Protein AF-S8DR89-F1 (afdb_monomer)

Sequence (248 aa):
DMDDTLYPLTSGINIACRNNIQEYMLHHLGIEQDRVPAMCLELYKQYGTTMAGLKALGYQFDSDEFHAYVHGRLPYHLLPSDPDLRNLLRSMPQKKMIFTNSDKAHVAQVLTRLGLEDCFDGVICFETLNPPTVSVGQPQLQDKNKTNGEQILCKPSVEAFEAAIRIADVDPNKTMFFDDSIRNIENGKAAGLHTVIVGRSTLVPGADHALNSIHNIKEAIPEIWEENEEEHVEHTIQSSAVETVVLA

pLDDT: mean 88.94, std 18.95, range [34.12, 98.81]

Nearest PDB structures (foldseek):
  7ef7-assembly1_A  TM=9.111E-01  e=9.813E-23  Arabidopsis thaliana
  7ef6-assembly1_A  TM=9.173E-01  e=6.818E-22  Arabidopsis thaliana
  3opx-assembly1_A  TM=8.785E-01  e=2.822E-13  Saccharomyces cerevisiae
  3onn-assembly1_A  TM=8.584E-01  e=1.047E-12  Saccharomyces cerevisiae
  2ymq-assembly1_A  TM=5.623E-01  e=9.845E-05  Paracoccaceae

Solvent-accessible surface area (backbone atoms only — not comparable to full-atom values): 14232 Å² total; per-residue (Å²): 57,47,78,46,28,77,45,60,66,86,59,43,60,67,59,49,37,52,51,35,48,44,50,43,40,37,75,75,67,65,42,57,74,91,47,40,69,60,48,43,53,50,23,26,72,75,43,46,33,44,66,34,28,41,22,45,74,47,56,85,75,61,68,65,62,50,44,49,58,25,54,68,67,48,72,59,8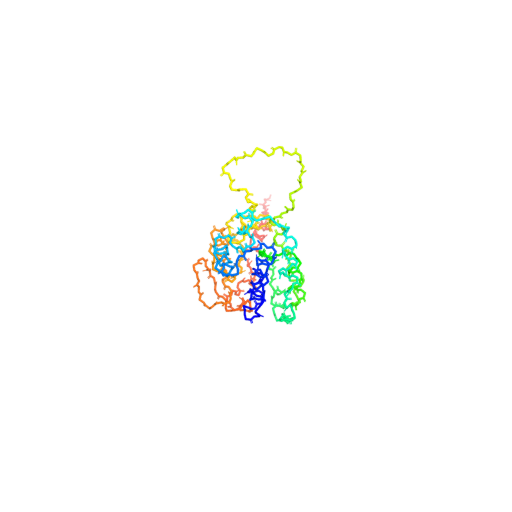1,65,46,62,64,37,69,67,56,36,53,53,50,65,66,43,81,65,92,37,65,42,52,40,72,51,46,66,69,51,50,53,51,52,29,61,35,31,60,40,72,86,52,47,82,46,76,43,27,29,57,71,63,52,59,82,83,77,85,73,90,68,86,77,81,76,62,92,82,60,72,87,24,57,82,62,58,33,53,39,42,55,67,34,48,56,49,47,39,63,74,68,69,57,59,39,82,80,34,78,45,51,31,51,47,60,62,41,29,34,29,39,28,74,64,44,27,45,17,31,36,26,63,31,79,61,72,52,73,50,35,75,40,45,25,58,40,67,81,44,44,63,80,78,48,49,67,69,73,51,77,72,67,68,70,59,51,66,67,57,67,76,72,72,85,75,87,81,85,85,82,136

InterPro domains:
  IPR006439 HAD hydrolase, subfamily IA [TIGR01509] (153-198)
  IPR010237 Pyrimidine 5-nucleotidase [SFLDG01132] 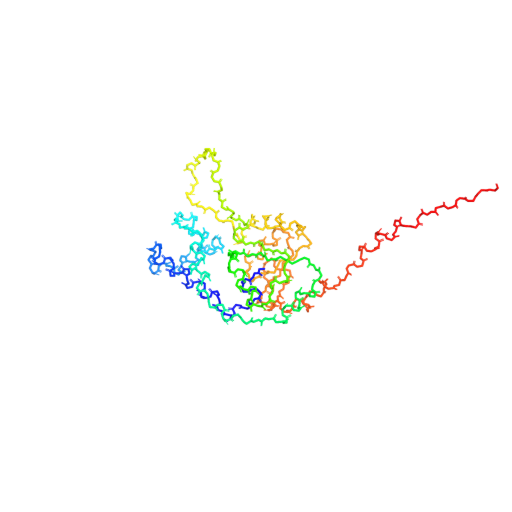(1-228)
  IPR010237 Pyrimidine 5-nucleotidase [TIGR01993] (1-198)
  IPR023214 HAD superfamily [G3DSA:3.40.50.1000] (59-225)
  IPR036412 HAD-like superfamily [SSF56784] (1-202)

Foldseek 3Di:
DQPCALDHPVLCLVVQLLVLQLCCCCPVVVDDNVCSVVLQVVQCVPQVGSVQSCLLQPNDDDPVVSLCRRQVPGPLVSQAAAVLSQVVLVLQPDAAEAEEAHDPVNVVSNCVRNVNPPSHPYYHYQCNQVPDPPPPDDDDPDPPPRRNGDHGQGPPDLVNLVSVCVVVVDDQLPAEAEDQDLSNLQSSLVNNHAYEHECDQDDHHNHPYYYVHPSCCCVGPVVSNDPPCVVVVVVVVVPPDDDDDDDD

Structure (mmCIF, N/CA/C/O backbone):
data_AF-S8DR89-F1
#
_entry.id   AF-S8DR89-F1
#
loop_
_atom_site.group_PDB
_atom_site.id
_atom_site.type_symbol
_atom_site.label_atom_id
_atom_site.label_alt_id
_atom_site.label_comp_id
_atom_site.label_asym_id
_atom_site.label_entity_id
_atom_site.label_seq_id
_atom_site.pdbx_PDB_ins_code
_atom_site.Cartn_x
_atom_site.Cartn_y
_atom_site.Cartn_z
_atom_site.occupancy
_atom_site.B_iso_or_equiv
_atom_site.auth_seq_id
_atom_site.auth_comp_id
_atom_site.auth_asym_id
_atom_site.auth_atom_id
_atom_site.pdbx_PDB_model_num
ATOM 1 N N . ASP A 1 1 ? -3.465 0.255 4.762 1.00 98.38 1 ASP A N 1
ATOM 2 C CA . ASP A 1 1 ? -2.686 -0.281 3.642 1.00 98.38 1 ASP A CA 1
ATOM 3 C C . ASP A 1 1 ? -2.758 -1.795 3.650 1.00 98.38 1 ASP A C 1
ATOM 5 O O . ASP A 1 1 ? -3.294 -2.367 4.595 1.00 98.38 1 ASP A O 1
ATOM 9 N N . MET A 1 2 ? -2.263 -2.420 2.589 1.00 98.56 2 MET A N 1
ATOM 10 C CA . MET A 1 2 ? -2.158 -3.862 2.438 1.00 98.56 2 MET A CA 1
ATOM 11 C C . MET A 1 2 ? -0.718 -4.342 2.627 1.00 98.56 2 MET A C 1
ATOM 13 O O . MET A 1 2 ? -0.448 -5.087 3.570 1.00 98.56 2 MET A O 1
ATOM 17 N N . ASP A 1 3 ? 0.181 -3.925 1.735 1.00 98.31 3 ASP A N 1
ATOM 18 C CA . ASP A 1 3 ? 1.555 -4.418 1.682 1.00 98.31 3 ASP A CA 1
ATOM 19 C C . ASP A 1 3 ? 2.342 -3.964 2.910 1.00 98.31 3 ASP A C 1
ATOM 21 O O . ASP A 1 3 ? 2.147 -2.852 3.388 1.00 98.31 3 ASP A O 1
ATOM 25 N N . ASP A 1 4 ? 3.135 -4.872 3.486 1.00 98.12 4 ASP A N 1
ATOM 26 C CA . ASP A 1 4 ? 3.918 -4.671 4.718 1.00 98.12 4 ASP A CA 1
ATOM 27 C C . ASP A 1 4 ? 3.109 -4.196 5.962 1.00 98.12 4 ASP A C 1
ATOM 29 O O . ASP A 1 4 ? 3.676 -3.957 7.033 1.00 98.12 4 ASP A O 1
ATOM 33 N N . THR A 1 5 ? 1.773 -4.143 5.850 1.00 98.44 5 THR A N 1
ATOM 34 C CA . THR A 1 5 ? 0.818 -3.726 6.888 1.00 98.44 5 THR A CA 1
ATOM 35 C C . THR A 1 5 ? -0.069 -4.885 7.350 1.00 98.44 5 THR A C 1
ATOM 37 O O . THR A 1 5 ? -0.092 -5.200 8.540 1.00 98.44 5 THR A O 1
ATOM 40 N N . LEU A 1 6 ? -0.791 -5.548 6.432 1.00 98.56 6 LEU A N 1
ATOM 41 C CA . LEU A 1 6 ? -1.610 -6.734 6.753 1.00 98.56 6 LEU A CA 1
ATOM 42 C C . LEU A 1 6 ? -0.765 -7.997 6.930 1.00 98.56 6 LEU A C 1
ATOM 44 O O . LEU A 1 6 ? -1.218 -8.982 7.499 1.00 98.56 6 LEU A O 1
ATOM 48 N N . TYR A 1 7 ? 0.467 -7.962 6.447 1.00 98.25 7 TYR A N 1
ATOM 49 C CA . TYR A 1 7 ? 1.472 -8.990 6.637 1.00 98.25 7 TYR A CA 1
ATOM 50 C C . TYR A 1 7 ? 2.815 -8.292 6.886 1.00 98.25 7 TYR A C 1
ATOM 52 O O . TYR A 1 7 ? 3.007 -7.164 6.437 1.00 98.25 7 TYR A O 1
ATOM 60 N N . PRO A 1 8 ? 3.759 -8.902 7.616 1.00 96.12 8 PRO A N 1
ATOM 61 C CA . PRO A 1 8 ? 4.967 -8.197 8.021 1.00 96.12 8 PRO A CA 1
ATOM 62 C C . PRO A 1 8 ? 5.961 -8.021 6.865 1.00 96.12 8 PRO A C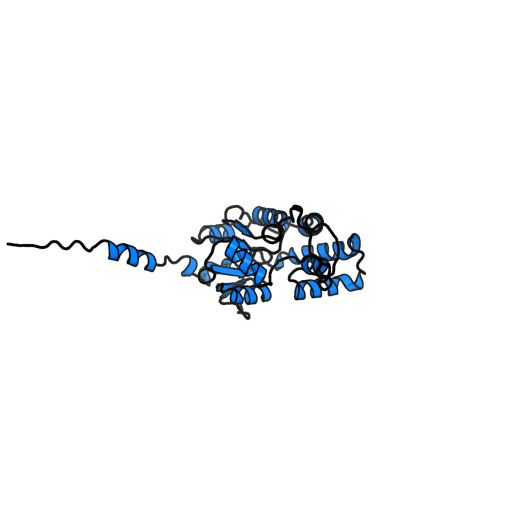 1
ATOM 64 O O . PRO A 1 8 ? 6.110 -8.904 6.016 1.00 96.12 8 PRO A O 1
ATOM 67 N N . LEU A 1 9 ? 6.756 -6.948 6.935 1.00 95.88 9 LEU A N 1
ATOM 68 C CA . LEU A 1 9 ? 7.910 -6.679 6.059 1.00 95.88 9 LEU A CA 1
ATOM 69 C C . LEU A 1 9 ? 8.870 -7.875 5.924 1.00 95.88 9 LEU A C 1
ATOM 71 O O . LEU A 1 9 ? 9.503 -8.092 4.891 1.00 95.88 9 LEU A O 1
ATOM 75 N N . THR A 1 10 ? 8.984 -8.683 6.979 1.00 96.06 10 THR A N 1
ATOM 76 C CA . THR A 1 10 ? 9.837 -9.879 7.014 1.00 96.06 10 THR A CA 1
ATOM 77 C C . THR A 1 10 ? 9.357 -11.010 6.101 1.00 96.06 10 THR A C 1
ATOM 79 O O . THR A 1 10 ? 10.117 -11.950 5.879 1.00 96.06 10 THR A O 1
ATOM 82 N N . SER A 1 11 ? 8.148 -10.918 5.533 1.00 96.12 11 SER A N 1
ATOM 83 C CA . SER A 1 11 ? 7.644 -11.840 4.504 1.00 96.12 11 SER A CA 1
ATOM 84 C C . SER A 1 11 ? 8.492 -11.833 3.225 1.00 96.12 11 SER A C 1
ATOM 86 O O . SER A 1 11 ? 8.524 -12.823 2.495 1.00 96.12 11 SER A O 1
ATOM 88 N N . GLY A 1 12 ? 9.188 -10.723 2.945 1.00 97.06 12 GLY A N 1
ATOM 89 C CA . GLY A 1 12 ? 10.054 -10.569 1.778 1.00 97.06 12 GLY A CA 1
ATOM 90 C C . GLY A 1 12 ? 9.318 -10.344 0.452 1.00 97.06 12 GLY A C 1
ATOM 91 O O . GLY A 1 12 ? 9.974 -10.306 -0.594 1.00 97.06 12 GLY A O 1
ATOM 92 N N . ILE A 1 13 ? 7.991 -10.160 0.465 1.00 98.19 13 ILE A N 1
ATOM 93 C CA . ILE A 1 13 ? 7.210 -9.845 -0.745 1.00 98.19 13 ILE A CA 1
ATOM 94 C C . ILE A 1 13 ? 7.696 -8.540 -1.380 1.00 98.19 13 ILE A C 1
ATOM 96 O O . ILE A 1 13 ? 7.896 -8.481 -2.592 1.00 98.19 13 ILE A O 1
ATOM 100 N N . ASN A 1 14 ? 7.997 -7.529 -0.568 1.00 96.44 14 ASN A N 1
ATOM 101 C CA . ASN A 1 14 ? 8.549 -6.255 -1.019 1.00 96.44 14 ASN A CA 1
ATOM 102 C C . ASN A 1 14 ? 9.911 -6.396 -1.735 1.00 96.44 14 ASN A C 1
ATOM 104 O O . ASN A 1 14 ? 10.170 -5.721 -2.733 1.00 96.44 14 ASN A O 1
ATOM 108 N N . ILE A 1 15 ? 10.784 -7.297 -1.266 1.00 97.38 15 ILE A N 1
ATOM 109 C CA . ILE A 1 15 ? 12.081 -7.586 -1.889 1.00 97.38 15 ILE A CA 1
ATOM 110 C C . ILE A 1 15 ? 11.858 -8.239 -3.253 1.00 97.38 15 ILE A C 1
ATOM 112 O O . ILE A 1 15 ? 12.476 -7.813 -4.229 1.00 97.38 15 ILE A O 1
ATOM 116 N N . ALA A 1 16 ? 10.965 -9.229 -3.332 1.00 98.38 16 ALA A N 1
ATOM 117 C CA . ALA A 1 16 ? 10.609 -9.875 -4.592 1.00 98.38 16 ALA A CA 1
ATOM 118 C C . ALA A 1 16 ? 9.976 -8.882 -5.581 1.00 98.38 16 ALA A C 1
ATOM 120 O O . ALA A 1 16 ? 10.376 -8.840 -6.742 1.00 98.38 16 ALA A O 1
ATOM 121 N N . CYS A 1 17 ? 9.068 -8.022 -5.110 1.00 98.31 17 CYS A N 1
ATOM 122 C CA . CYS A 1 17 ? 8.449 -6.966 -5.909 1.00 98.31 17 CYS A CA 1
ATOM 123 C C . CYS A 1 17 ? 9.507 -6.022 -6.485 1.00 98.31 17 CYS A C 1
ATOM 125 O O . CYS A 1 17 ? 9.592 -5.841 -7.699 1.00 98.31 17 CYS A O 1
ATOM 127 N N . ARG A 1 18 ? 10.404 -5.507 -5.636 1.00 97.88 18 ARG A N 1
ATOM 128 C CA . ARG A 1 18 ? 11.511 -4.651 -6.072 1.00 97.88 18 ARG A CA 1
ATOM 129 C C . ARG A 1 18 ? 12.402 -5.341 -7.105 1.00 97.88 18 ARG A C 1
ATOM 131 O O . ARG A 1 18 ? 12.776 -4.695 -8.078 1.00 97.88 18 ARG A O 1
ATOM 138 N N . ASN A 1 19 ? 12.738 -6.617 -6.921 1.00 98.38 19 ASN A N 1
ATOM 139 C CA . ASN A 1 19 ? 13.540 -7.360 -7.895 1.00 98.38 19 ASN A CA 1
ATOM 140 C C . ASN A 1 19 ? 12.811 -7.466 -9.242 1.00 98.38 19 ASN A C 1
ATOM 142 O O . ASN A 1 19 ? 13.404 -7.177 -10.277 1.00 98.38 19 ASN A O 1
ATOM 146 N N . ASN A 1 20 ? 11.510 -7.769 -9.229 1.00 98.69 20 ASN A N 1
ATOM 147 C CA . ASN A 1 20 ? 10.711 -7.847 -10.449 1.00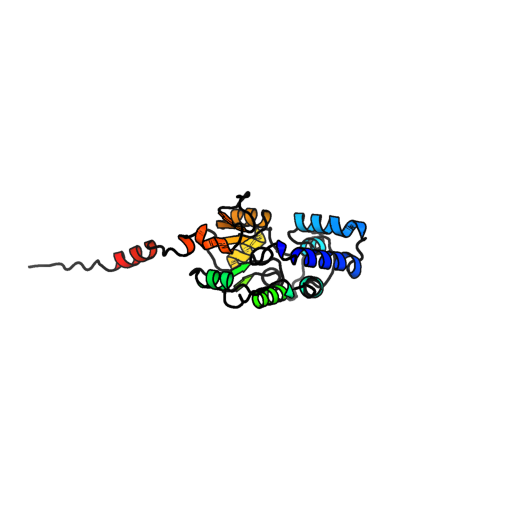 98.69 20 ASN A CA 1
ATOM 148 C C . ASN A 1 20 ? 10.623 -6.493 -11.176 1.00 98.69 20 ASN A C 1
ATOM 150 O O . ASN A 1 20 ? 10.701 -6.462 -12.403 1.00 98.69 20 ASN A O 1
ATOM 154 N N . ILE A 1 21 ? 10.509 -5.377 -10.443 1.00 98.50 21 ILE A N 1
ATOM 155 C CA . ILE A 1 21 ? 10.553 -4.017 -11.014 1.00 98.50 21 ILE A CA 1
ATOM 156 C C . ILE A 1 21 ? 11.913 -3.752 -11.672 1.00 98.50 21 ILE A C 1
ATOM 158 O O . ILE A 1 21 ? 11.967 -3.263 -12.799 1.00 98.50 21 ILE A O 1
ATOM 162 N N . GLN A 1 22 ? 13.012 -4.085 -10.989 1.00 98.44 22 GLN A N 1
ATOM 163 C CA . GLN A 1 22 ? 14.365 -3.889 -11.518 1.00 98.44 22 GLN A CA 1
ATOM 164 C C . GLN A 1 22 ? 14.604 -4.714 -12.788 1.00 98.44 22 GLN A C 1
ATOM 166 O O . GLN A 1 22 ? 15.136 -4.194 -13.768 1.00 98.44 22 GLN A O 1
ATOM 171 N N . GLU A 1 23 ? 14.157 -5.971 -12.806 1.00 98.44 23 GLU A N 1
ATOM 172 C CA . GLU A 1 23 ? 14.194 -6.819 -13.999 1.00 98.44 23 GLU A CA 1
ATOM 173 C C . GLU A 1 23 ? 13.375 -6.225 -15.148 1.00 98.44 23 GLU A C 1
ATOM 175 O O . GLU A 1 23 ? 13.835 -6.234 -16.288 1.00 98.44 23 GLU A O 1
ATOM 180 N N . TYR A 1 24 ? 12.187 -5.678 -14.866 1.00 98.50 24 TYR A N 1
ATOM 181 C CA . TYR A 1 24 ? 11.366 -5.031 -15.890 1.00 98.50 24 TYR A CA 1
ATOM 182 C C . TYR A 1 24 ? 12.082 -3.816 -16.488 1.00 98.50 24 TYR A C 1
ATOM 184 O O . TYR A 1 24 ? 12.181 -3.673 -17.706 1.00 98.50 24 TYR A O 1
ATOM 192 N N . MET A 1 25 ? 12.648 -2.960 -15.635 1.00 98.31 25 MET A N 1
ATOM 193 C CA . MET A 1 25 ? 13.415 -1.790 -16.063 1.00 98.31 25 MET A CA 1
ATOM 194 C C . MET A 1 25 ? 14.611 -2.169 -16.943 1.00 98.31 25 MET A C 1
ATOM 196 O O . MET A 1 25 ? 14.852 -1.521 -17.961 1.00 98.31 25 MET A O 1
ATOM 200 N N . LEU A 1 26 ? 15.332 -3.230 -16.581 1.00 97.75 26 LEU A N 1
ATOM 201 C CA . LEU A 1 26 ? 16.481 -3.709 -17.342 1.00 97.75 26 LEU A CA 1
ATOM 202 C C . LEU A 1 26 ? 16.069 -4.323 -18.688 1.00 97.75 26 LEU A C 1
ATOM 204 O O . LEU A 1 26 ? 16.610 -3.956 -19.729 1.00 97.75 26 LEU A O 1
ATOM 208 N N . HIS A 1 27 ? 15.124 -5.264 -18.679 1.00 96.88 27 HIS A N 1
ATOM 209 C CA . HIS A 1 27 ? 14.840 -6.110 -19.841 1.00 96.88 27 HIS A CA 1
ATOM 210 C C . HIS A 1 27 ? 13.767 -5.553 -20.777 1.00 96.88 27 HIS A C 1
ATOM 212 O O . HIS A 1 27 ? 13.850 -5.786 -21.981 1.00 96.88 27 HIS A O 1
ATOM 218 N N . HIS A 1 28 ? 12.785 -4.814 -20.254 1.00 96.75 28 HIS A N 1
ATOM 219 C CA . HIS A 1 28 ? 11.672 -4.278 -21.046 1.00 96.75 28 HIS A CA 1
ATOM 220 C C . HIS A 1 28 ? 11.855 -2.802 -21.392 1.00 96.75 28 HIS A C 1
ATOM 222 O O . HIS A 1 28 ? 11.463 -2.379 -22.476 1.00 96.75 28 HIS A O 1
ATOM 228 N N . LEU A 1 29 ? 12.472 -2.018 -20.501 1.00 96.69 29 LEU A N 1
ATOM 229 C CA . LEU A 1 29 ? 12.719 -0.590 -20.740 1.00 96.69 29 LEU A CA 1
ATOM 230 C C . LEU A 1 29 ? 14.145 -0.292 -21.225 1.00 96.69 29 LEU A C 1
ATOM 232 O O . LEU A 1 29 ? 14.428 0.844 -21.600 1.00 96.69 29 LEU A O 1
ATOM 236 N N . GLY A 1 30 ? 15.037 -1.289 -21.229 1.00 96.31 30 GLY A N 1
ATOM 237 C CA . GLY A 1 30 ? 16.417 -1.141 -21.698 1.00 96.31 30 GLY A CA 1
ATOM 238 C C . GLY A 1 30 ? 17.260 -0.188 -20.848 1.00 96.31 30 GLY A C 1
ATOM 239 O O . GLY A 1 30 ? 18.215 0.403 -21.352 1.00 96.31 30 GLY A O 1
ATOM 240 N N . ILE A 1 31 ? 16.898 0.005 -19.576 1.00 96.94 31 ILE A N 1
ATOM 241 C CA . ILE A 1 31 ? 17.635 0.874 -18.657 1.00 96.94 31 ILE A CA 1
ATOM 242 C C . ILE A 1 31 ? 18.924 0.162 -18.238 1.00 96.94 31 ILE A C 1
ATOM 244 O O . ILE A 1 31 ? 18.906 -1.007 -17.859 1.00 96.94 31 ILE A O 1
ATOM 248 N N . GLU A 1 32 ? 20.047 0.878 -18.286 1.00 96.56 32 GLU A N 1
ATOM 249 C CA . GLU A 1 32 ? 21.362 0.340 -17.926 1.00 96.56 32 GLU A CA 1
ATOM 250 C C . GLU A 1 32 ? 21.372 -0.268 -16.517 1.00 96.56 32 GLU A C 1
ATOM 252 O O . GLU A 1 32 ? 20.946 0.368 -15.548 1.00 96.56 32 GLU A O 1
ATOM 257 N N . GLN A 1 33 ? 21.918 -1.482 -16.401 1.00 94.94 33 GLN A N 1
ATOM 258 C CA . GLN A 1 33 ? 21.925 -2.284 -15.173 1.00 94.94 33 GLN A CA 1
ATOM 259 C C . GLN A 1 33 ? 22.438 -1.511 -13.949 1.00 94.94 33 GLN A C 1
ATOM 261 O O . GLN A 1 33 ? 21.819 -1.564 -12.887 1.00 94.94 33 GLN A O 1
ATOM 266 N N . ASP A 1 34 ? 23.515 -0.739 -14.105 1.00 96.50 34 ASP A N 1
ATOM 267 C CA . ASP A 1 34 ? 24.134 0.015 -13.007 1.00 96.50 34 ASP A CA 1
ATOM 268 C C . ASP A 1 34 ? 23.260 1.178 -12.505 1.00 96.50 34 ASP A C 1
ATOM 270 O O . ASP A 1 34 ? 23.410 1.640 -11.372 1.00 96.50 34 ASP A O 1
ATOM 274 N N . ARG A 1 35 ? 22.311 1.648 -13.325 1.00 96.38 35 ARG A N 1
ATOM 275 C CA . ARG A 1 35 ? 21.402 2.752 -12.982 1.00 96.38 35 ARG A CA 1
ATOM 276 C C . ARG A 1 35 ? 20.114 2.281 -12.322 1.00 96.38 35 ARG A C 1
ATOM 278 O O . ARG A 1 35 ? 19.518 3.039 -11.555 1.00 96.38 35 ARG A O 1
ATOM 285 N N . VAL A 1 36 ? 19.681 1.053 -12.607 1.00 97.25 36 VAL A N 1
ATOM 286 C CA . VAL A 1 36 ? 18.368 0.528 -12.207 1.00 97.25 36 VAL A CA 1
ATOM 287 C C . VAL A 1 36 ? 18.115 0.625 -10.690 1.00 97.25 36 VAL A C 1
ATOM 289 O O . VAL A 1 36 ? 17.076 1.181 -10.316 1.00 97.25 36 VAL A O 1
ATOM 292 N N . PRO A 1 37 ? 19.020 0.180 -9.790 1.00 96.44 37 PRO A N 1
ATOM 293 C CA . PRO A 1 37 ? 18.745 0.218 -8.353 1.00 96.44 37 PRO A CA 1
ATOM 294 C C . PRO A 1 37 ? 18.598 1.640 -7.798 1.00 96.44 37 PRO A C 1
ATOM 296 O O . PRO A 1 37 ? 17.690 1.906 -7.007 1.00 96.44 37 PRO A O 1
ATOM 299 N N . ALA A 1 38 ? 19.467 2.560 -8.229 1.00 96.81 38 ALA A N 1
ATOM 300 C CA . ALA A 1 38 ? 19.433 3.954 -7.791 1.00 96.81 38 ALA A CA 1
ATOM 301 C C . ALA A 1 38 ? 18.167 4.659 -8.297 1.00 96.81 38 ALA A C 1
ATOM 303 O O . ALA A 1 38 ? 17.471 5.314 -7.521 1.00 96.81 38 ALA A O 1
ATOM 304 N N . MET A 1 39 ? 17.824 4.437 -9.568 1.00 97.62 39 MET A N 1
ATOM 305 C CA . MET A 1 39 ? 16.634 5.002 -10.195 1.00 97.62 39 MET A CA 1
ATOM 306 C C . MET A 1 39 ? 15.342 4.481 -9.551 1.00 97.62 39 MET A C 1
ATOM 308 O O . MET A 1 39 ? 14.442 5.272 -9.292 1.00 97.62 39 MET A O 1
ATOM 312 N N . CYS A 1 40 ? 15.251 3.190 -9.204 1.00 96.25 40 CYS A N 1
ATOM 313 C CA . CYS A 1 40 ? 14.098 2.657 -8.463 1.00 96.25 40 CYS A CA 1
ATOM 314 C C . CYS A 1 40 ? 13.848 3.426 -7.163 1.00 96.25 40 CYS A C 1
ATOM 316 O O . CYS A 1 40 ? 12.712 3.807 -6.873 1.00 96.25 40 CYS A O 1
ATOM 318 N N . LEU A 1 41 ? 14.914 3.643 -6.385 1.00 95.50 41 LEU A N 1
ATOM 319 C CA . LEU A 1 41 ? 14.840 4.313 -5.092 1.00 95.50 41 LEU A CA 1
ATOM 320 C C . LEU A 1 41 ? 14.475 5.791 -5.238 1.00 95.50 41 LEU A C 1
ATOM 322 O O . LEU A 1 41 ? 13.652 6.289 -4.472 1.00 95.50 41 LEU A O 1
ATOM 326 N N . GLU A 1 42 ? 15.086 6.487 -6.194 1.00 97.06 42 GLU A N 1
ATOM 327 C CA . GLU A 1 42 ? 14.796 7.892 -6.486 1.00 97.06 42 GLU A CA 1
ATOM 328 C C . GLU A 1 42 ? 13.338 8.074 -6.912 1.00 97.06 42 GLU A C 1
ATOM 330 O O . GLU A 1 42 ? 12.614 8.869 -6.311 1.00 97.06 42 GLU A O 1
ATOM 335 N N . LEU A 1 43 ? 12.868 7.257 -7.858 1.00 97.19 43 LEU A N 1
ATOM 336 C CA . LEU A 1 43 ? 11.495 7.321 -8.344 1.00 97.19 43 LEU A CA 1
ATOM 337 C C . LEU A 1 43 ? 10.483 6.998 -7.243 1.00 97.19 43 LEU A C 1
ATOM 339 O O . LEU A 1 43 ? 9.503 7.718 -7.085 1.00 97.19 43 LEU A O 1
ATOM 343 N N . TYR A 1 44 ? 10.738 5.977 -6.423 1.00 95.75 44 TYR A N 1
ATOM 344 C CA . TYR A 1 44 ? 9.897 5.676 -5.263 1.00 95.75 44 TYR A CA 1
ATOM 345 C C . TYR A 1 44 ? 9.831 6.859 -4.284 1.00 95.75 44 TYR A C 1
ATOM 347 O O . TYR A 1 44 ? 8.752 7.271 -3.846 1.00 95.75 44 TYR A O 1
ATOM 355 N N . LYS A 1 45 ? 10.984 7.458 -3.960 1.00 94.25 45 LYS A N 1
ATOM 356 C CA . LYS A 1 45 ? 11.069 8.611 -3.053 1.00 94.25 45 LYS A CA 1
ATOM 357 C C . LYS A 1 45 ? 10.375 9.851 -3.596 1.00 94.25 45 LYS A C 1
ATOM 359 O O . LYS A 1 45 ? 9.827 10.604 -2.803 1.00 94.25 45 LYS A O 1
ATOM 364 N N . GLN A 1 46 ? 10.386 10.072 -4.902 1.00 94.94 46 GLN A N 1
ATOM 365 C CA . GLN A 1 46 ? 9.800 11.271 -5.492 1.00 94.94 46 GLN A CA 1
ATOM 366 C C . GLN A 1 46 ? 8.317 11.092 -5.837 1.00 94.94 46 GLN A C 1
ATOM 368 O O . GLN A 1 46 ? 7.519 11.975 -5.546 1.00 94.94 46 GLN A O 1
ATOM 373 N N . TYR A 1 47 ? 7.935 9.939 -6.386 1.00 95.69 47 TYR A N 1
ATOM 374 C CA . TYR A 1 47 ? 6.614 9.715 -6.985 1.00 95.69 47 TYR A CA 1
ATOM 375 C C . TYR A 1 47 ? 5.735 8.728 -6.210 1.00 95.69 47 TYR A C 1
ATOM 377 O O . TYR A 1 47 ? 4.598 8.498 -6.596 1.00 95.69 47 TYR A O 1
ATOM 385 N N . GLY A 1 48 ? 6.243 8.119 -5.136 1.00 95.00 48 GLY A N 1
ATOM 386 C CA . GLY A 1 48 ? 5.495 7.158 -4.316 1.00 95.00 48 GLY A CA 1
ATOM 387 C C . GLY A 1 48 ? 5.565 5.721 -4.827 1.00 95.00 48 GLY A C 1
ATOM 388 O O . GLY A 1 48 ? 5.644 4.796 -4.027 1.00 95.00 48 GLY A O 1
ATOM 389 N N . THR A 1 49 ? 5.651 5.516 -6.143 1.00 97.50 49 THR A N 1
ATOM 390 C CA . THR A 1 49 ? 5.966 4.215 -6.753 1.00 97.50 49 THR A CA 1
ATOM 391 C C . THR A 1 49 ? 6.988 4.374 -7.874 1.00 97.50 49 THR A C 1
ATOM 393 O O . THR A 1 49 ? 7.084 5.427 -8.510 1.00 97.50 49 THR A O 1
ATOM 396 N N . THR A 1 50 ? 7.756 3.318 -8.156 1.00 97.56 50 THR A N 1
ATOM 397 C CA . THR A 1 50 ? 8.675 3.322 -9.304 1.00 97.56 50 THR A CA 1
ATOM 398 C C . THR A 1 50 ? 7.915 3.455 -10.625 1.00 97.56 50 THR A C 1
ATOM 400 O O . THR A 1 50 ? 8.356 4.196 -11.497 1.00 97.56 50 THR A O 1
ATOM 403 N N . MET A 1 51 ? 6.746 2.816 -10.756 1.00 97.44 51 MET A N 1
ATOM 404 C CA . MET A 1 51 ? 5.904 2.918 -11.953 1.00 97.44 51 MET A CA 1
ATOM 405 C C . MET A 1 51 ? 5.430 4.355 -12.213 1.00 97.44 51 MET A C 1
ATOM 407 O O . MET A 1 51 ? 5.576 4.840 -13.334 1.00 97.44 51 MET A O 1
ATOM 411 N N . ALA A 1 52 ? 4.936 5.056 -11.184 1.00 97.44 52 ALA A N 1
ATOM 412 C CA . ALA A 1 52 ? 4.535 6.460 -11.295 1.00 97.44 52 ALA A CA 1
ATOM 413 C C . ALA A 1 52 ? 5.692 7.345 -11.772 1.00 97.44 52 ALA A C 1
ATOM 415 O O . ALA A 1 52 ? 5.516 8.165 -12.671 1.00 97.44 52 ALA A O 1
ATOM 416 N N . GLY A 1 53 ? 6.893 7.125 -11.233 1.00 97.31 53 GLY A N 1
ATOM 417 C CA . GLY A 1 53 ? 8.087 7.832 -11.682 1.00 97.31 53 GLY A CA 1
ATOM 418 C C . GLY A 1 53 ? 8.468 7.523 -13.129 1.00 97.31 53 GLY A C 1
ATOM 419 O O . GLY A 1 53 ? 8.770 8.437 -13.890 1.00 97.31 53 GLY A O 1
ATOM 420 N N . LEU A 1 54 ? 8.410 6.256 -13.547 1.00 97.19 54 LEU A N 1
ATOM 421 C CA . LEU A 1 54 ? 8.695 5.866 -14.931 1.00 97.19 54 LEU A CA 1
ATOM 422 C C . LEU A 1 54 ? 7.717 6.530 -15.915 1.00 97.19 54 LEU A C 1
ATOM 424 O O . LEU A 1 54 ? 8.154 7.124 -16.902 1.00 97.19 54 LEU A O 1
ATOM 428 N N . LYS A 1 55 ? 6.412 6.498 -15.628 1.00 96.00 55 LYS A N 1
ATOM 429 C CA . LYS A 1 55 ? 5.392 7.154 -16.462 1.00 96.00 55 LYS A CA 1
ATOM 430 C C . LYS A 1 55 ? 5.576 8.672 -16.508 1.00 96.00 55 LYS A C 1
ATOM 432 O O . LYS A 1 55 ? 5.548 9.247 -17.596 1.00 96.00 55 LYS A O 1
ATOM 437 N N . ALA A 1 56 ? 5.877 9.308 -15.374 1.00 95.00 56 ALA A N 1
ATOM 438 C CA . ALA A 1 56 ? 6.149 10.745 -15.303 1.00 95.00 56 ALA A CA 1
ATOM 439 C C . ALA A 1 56 ? 7.398 11.164 -16.102 1.00 95.00 56 ALA A C 1
ATOM 441 O O . ALA A 1 56 ? 7.414 12.235 -16.709 1.00 95.00 56 ALA A O 1
ATOM 442 N N . LEU A 1 57 ? 8.425 10.308 -16.155 1.00 94.88 57 LEU A N 1
ATOM 443 C CA . LEU A 1 57 ? 9.614 10.504 -16.994 1.00 94.88 57 LEU A CA 1
ATOM 444 C C . LEU A 1 57 ? 9.359 10.247 -18.492 1.00 94.88 57 LEU A C 1
ATOM 446 O O . LEU A 1 57 ? 10.253 10.472 -19.307 1.00 94.88 57 LEU A O 1
ATOM 450 N N . GLY A 1 58 ? 8.157 9.803 -18.866 1.00 94.44 58 GLY A N 1
ATOM 451 C CA . GLY A 1 58 ? 7.738 9.611 -20.253 1.00 94.44 58 GLY A CA 1
ATOM 452 C C . GLY A 1 58 ? 7.947 8.200 -20.805 1.00 94.44 58 GLY A C 1
ATOM 453 O O . GLY A 1 58 ? 7.725 8.001 -22.002 1.00 94.44 58 GLY A O 1
ATOM 454 N N . TYR A 1 59 ? 8.335 7.220 -19.977 1.00 94.69 59 TYR A N 1
ATOM 455 C CA . TYR A 1 59 ? 8.400 5.823 -20.414 1.00 94.69 59 TYR A CA 1
ATOM 456 C C . TYR A 1 59 ? 7.000 5.327 -20.784 1.00 94.69 59 TYR A C 1
ATOM 458 O O . TYR A 1 59 ? 6.054 5.462 -20.009 1.00 94.69 59 TYR A O 1
ATOM 466 N N . GLN A 1 60 ? 6.881 4.742 -21.975 1.00 91.81 60 GLN A N 1
ATOM 467 C CA . GLN A 1 60 ? 5.627 4.211 -22.499 1.00 91.81 60 GLN A CA 1
ATOM 468 C C . GLN A 1 60 ? 5.615 2.694 -22.335 1.00 91.81 60 GLN A C 1
ATOM 470 O O . GLN A 1 60 ? 6.452 1.997 -22.903 1.00 91.81 60 GLN A O 1
ATOM 475 N N . PHE A 1 61 ? 4.675 2.198 -21.544 1.00 94.19 61 PHE A N 1
ATOM 476 C CA . PHE A 1 61 ? 4.370 0.781 -21.377 1.00 94.19 61 PHE A CA 1
ATOM 477 C C . PHE A 1 61 ? 2.936 0.647 -20.869 1.00 94.19 61 PHE A C 1
ATOM 479 O O . PHE A 1 61 ? 2.389 1.600 -20.304 1.00 94.19 61 PHE A O 1
ATOM 486 N N . ASP A 1 62 ? 2.329 -0.512 -21.078 1.00 94.88 62 ASP A N 1
ATOM 487 C CA . ASP A 1 62 ? 1.005 -0.804 -20.550 1.00 94.88 62 ASP A CA 1
ATOM 488 C C . ASP A 1 62 ? 1.076 -1.088 -19.038 1.00 94.88 62 ASP A C 1
ATOM 490 O O . ASP A 1 62 ? 1.959 -1.807 -18.563 1.00 94.88 62 ASP A O 1
ATOM 494 N N . SER A 1 63 ? 0.187 -0.460 -18.265 1.00 95.69 63 SER A N 1
ATOM 495 C CA . SER A 1 63 ? 0.199 -0.569 -16.800 1.00 95.69 63 SER A CA 1
ATOM 496 C C . SER A 1 63 ? -0.235 -1.959 -16.327 1.00 95.69 63 SER A C 1
ATOM 498 O O . SER A 1 63 ? 0.295 -2.451 -15.330 1.00 95.69 63 SER A O 1
ATOM 500 N N . ASP A 1 64 ? -1.142 -2.618 -17.051 1.00 95.94 64 ASP A N 1
ATOM 501 C CA . ASP A 1 64 ? -1.608 -3.962 -16.716 1.00 95.94 64 ASP A CA 1
ATOM 502 C C . ASP A 1 64 ? -0.517 -4.993 -17.032 1.00 95.94 64 ASP A C 1
ATOM 504 O O . ASP A 1 64 ? -0.263 -5.887 -16.224 1.00 95.94 64 ASP A O 1
ATOM 508 N N . GLU A 1 65 ? 0.208 -4.836 -18.146 1.00 97.44 65 GLU A N 1
ATOM 509 C CA . GLU A 1 65 ? 1.387 -5.658 -18.457 1.00 97.44 65 GLU A CA 1
ATOM 510 C C . GLU A 1 65 ? 2.496 -5.488 -17.409 1.00 97.44 65 GLU A C 1
ATOM 512 O O . GLU A 1 65 ? 3.096 -6.478 -16.974 1.00 97.44 65 GLU A O 1
ATOM 517 N N . PHE A 1 66 ? 2.746 -4.254 -16.954 1.00 98.25 66 PHE A N 1
ATOM 518 C CA . PHE A 1 66 ? 3.704 -3.986 -15.880 1.00 98.25 66 PHE A CA 1
ATOM 519 C C . PHE A 1 66 ? 3.299 -4.693 -14.583 1.00 98.25 66 PHE A C 1
ATOM 521 O O . PHE A 1 66 ? 4.114 -5.407 -13.994 1.00 98.25 66 PHE A O 1
ATOM 528 N N . HIS A 1 67 ? 2.046 -4.551 -14.144 1.00 98.44 67 HIS A N 1
ATOM 529 C CA . HIS A 1 67 ? 1.557 -5.218 -12.936 1.00 98.44 67 HIS A CA 1
ATOM 530 C C . HIS A 1 67 ? 1.552 -6.741 -13.070 1.00 98.44 67 HIS A C 1
ATOM 532 O O . HIS A 1 67 ? 1.999 -7.433 -12.155 1.00 98.44 67 HIS A O 1
ATOM 538 N N . ALA A 1 68 ? 1.140 -7.286 -14.214 1.00 98.38 68 ALA A N 1
ATOM 539 C CA . ALA A 1 68 ? 1.196 -8.722 -14.468 1.00 98.38 68 ALA A CA 1
ATOM 540 C C . ALA A 1 68 ? 2.636 -9.253 -14.373 1.00 98.38 68 ALA A C 1
ATOM 542 O O . ALA A 1 68 ? 2.871 -10.314 -13.791 1.00 98.38 68 ALA A O 1
ATOM 543 N N . TYR A 1 69 ? 3.617 -8.500 -14.875 1.00 98.56 69 TYR A N 1
ATOM 544 C CA . TYR A 1 69 ? 5.026 -8.867 -14.764 1.00 98.56 69 TYR A CA 1
ATOM 545 C C . TYR A 1 69 ? 5.558 -8.746 -13.331 1.00 98.56 69 TYR A C 1
ATOM 547 O O . TYR A 1 69 ? 6.286 -9.624 -12.858 1.00 98.56 69 TYR A O 1
ATOM 555 N N . VAL A 1 70 ? 5.223 -7.663 -12.631 1.00 98.50 70 VAL A N 1
ATOM 556 C CA . VAL A 1 70 ? 5.766 -7.364 -11.303 1.00 98.50 70 VAL A CA 1
ATOM 557 C C . VAL A 1 70 ? 5.058 -8.162 -10.214 1.00 98.50 70 VAL A C 1
ATOM 559 O O . VAL A 1 70 ? 5.712 -8.903 -9.478 1.00 98.50 70 VAL A O 1
ATOM 562 N N . HIS A 1 71 ? 3.735 -8.060 -10.126 1.00 98.56 71 HIS A N 1
ATOM 563 C CA . HIS A 1 71 ? 2.932 -8.704 -9.092 1.00 98.56 71 HIS A CA 1
ATOM 564 C C . HIS A 1 71 ? 2.533 -10.140 -9.446 1.00 98.56 71 HIS A C 1
ATOM 566 O O . HIS A 1 71 ? 2.436 -10.985 -8.553 1.00 98.56 71 HIS A O 1
ATOM 572 N N . GLY A 1 72 ? 2.363 -10.472 -10.729 1.00 98.00 72 GLY A N 1
ATOM 573 C CA . GLY A 1 72 ? 2.015 -11.837 -11.153 1.00 98.00 72 GLY A CA 1
ATOM 574 C C . GLY A 1 72 ? 3.115 -12.875 -10.893 1.00 98.00 72 GLY A C 1
ATOM 575 O O . GLY A 1 72 ? 2.832 -14.070 -10.839 1.00 98.00 72 GLY A O 1
ATOM 576 N N . ARG A 1 73 ? 4.361 -12.433 -10.675 1.00 98.12 73 ARG A N 1
ATOM 577 C CA . ARG A 1 73 ? 5.521 -13.292 -10.365 1.00 98.12 73 ARG A CA 1
ATOM 578 C C . ARG A 1 73 ? 5.901 -13.302 -8.880 1.00 98.12 73 ARG A C 1
ATOM 580 O O . ARG A 1 73 ? 6.968 -13.805 -8.529 1.00 98.12 73 ARG A O 1
ATOM 587 N N . LEU A 1 74 ? 5.078 -12.731 -7.999 1.00 98.69 74 LEU A N 1
ATOM 588 C CA . LEU A 1 74 ? 5.388 -12.690 -6.570 1.00 98.69 74 LEU A CA 1
ATOM 589 C C . LEU A 1 74 ? 5.270 -14.071 -5.905 1.00 98.69 74 LEU A C 1
ATOM 591 O O . LEU A 1 74 ? 4.396 -14.870 -6.254 1.00 98.69 74 LEU A O 1
ATOM 595 N N . PRO A 1 75 ? 6.115 -14.366 -4.900 1.00 98.06 75 PRO A N 1
ATOM 596 C CA . PRO A 1 75 ? 6.102 -15.637 -4.188 1.00 98.06 75 PRO A CA 1
ATOM 597 C C . PRO A 1 75 ? 4.988 -15.678 -3.127 1.00 98.06 75 PRO A C 1
ATOM 599 O O . PRO A 1 75 ? 5.248 -15.804 -1.935 1.00 98.06 75 PRO A O 1
ATOM 602 N N . TYR A 1 76 ? 3.723 -15.630 -3.551 1.00 98.19 76 TYR A N 1
ATOM 603 C CA . TYR A 1 76 ? 2.545 -15.611 -2.664 1.00 98.19 76 TYR A CA 1
ATOM 604 C C . TYR A 1 76 ? 2.456 -16.785 -1.678 1.00 98.19 76 TYR A C 1
ATOM 606 O O . TYR A 1 76 ? 1.776 -16.695 -0.659 1.00 98.19 76 TYR A O 1
ATOM 614 N N . HIS A 1 77 ? 3.152 -17.892 -1.949 1.00 96.25 77 HIS A N 1
ATOM 615 C CA . HIS A 1 77 ? 3.244 -19.024 -1.028 1.00 96.25 77 HIS A CA 1
ATOM 616 C C . HIS A 1 77 ? 3.910 -18.664 0.313 1.00 96.25 77 HIS A C 1
ATOM 618 O O . HIS A 1 77 ? 3.672 -19.361 1.296 1.00 96.25 77 HIS A O 1
ATOM 624 N N . LEU A 1 78 ? 4.696 -17.580 0.360 1.00 96.06 78 LEU A N 1
ATOM 625 C CA . LEU A 1 78 ? 5.305 -17.037 1.579 1.00 96.06 78 LEU A CA 1
ATOM 626 C C . LEU A 1 78 ? 4.305 -16.319 2.491 1.00 96.06 78 LEU A C 1
ATOM 628 O O . LEU A 1 78 ? 4.644 -16.022 3.631 1.00 96.06 78 LEU A O 1
ATOM 632 N N . LEU A 1 79 ? 3.089 -16.051 2.005 1.00 97.00 79 LEU A N 1
ATOM 633 C CA . LEU A 1 79 ? 1.986 -15.531 2.804 1.00 97.00 79 LEU A CA 1
ATOM 634 C C . LEU A 1 79 ? 1.128 -16.718 3.278 1.00 97.00 79 LEU A C 1
ATOM 636 O O . LEU A 1 79 ? 0.394 -17.299 2.461 1.00 97.00 79 LEU A O 1
ATOM 640 N N . PRO A 1 80 ? 1.269 -17.160 4.543 1.00 94.62 80 PRO A N 1
ATOM 641 C CA . PRO A 1 80 ? 0.359 -18.129 5.140 1.00 94.62 80 PRO A CA 1
ATOM 642 C C . PRO A 1 80 ? -0.979 -17.462 5.482 1.00 94.62 80 PRO A C 1
ATOM 644 O O . PRO A 1 80 ? -1.042 -16.248 5.650 1.00 94.62 80 PRO A O 1
ATOM 647 N N . SER A 1 81 ? -2.037 -18.264 5.626 1.00 97.69 81 SER A N 1
ATOM 648 C CA . SER A 1 81 ? -3.298 -17.758 6.179 1.00 97.69 81 SER A CA 1
ATOM 649 C C . SER A 1 81 ? -3.090 -17.263 7.608 1.00 97.69 81 SER A C 1
ATOM 651 O O . SER A 1 81 ? -2.295 -17.844 8.352 1.00 97.69 81 SER A O 1
ATOM 653 N N . ASP A 1 82 ? -3.831 -16.222 7.982 1.00 98.31 82 ASP A N 1
ATOM 654 C CA . ASP A 1 82 ? -3.759 -15.578 9.287 1.00 98.31 82 ASP A CA 1
ATOM 655 C C . ASP A 1 82 ? -5.149 -15.537 9.957 1.00 98.31 82 ASP A C 1
ATOM 657 O O . ASP A 1 82 ? -5.881 -14.543 9.871 1.00 98.31 82 ASP A O 1
ATOM 661 N N . PRO A 1 83 ? -5.571 -16.645 10.601 1.00 98.50 83 PRO A N 1
ATOM 662 C CA . PRO A 1 83 ? -6.862 -16.713 11.280 1.00 98.50 83 PRO A CA 1
ATOM 663 C C . PRO A 1 83 ? -6.996 -15.716 12.435 1.00 98.50 83 PRO A C 1
ATOM 665 O O . PRO A 1 83 ? -8.112 -15.284 12.733 1.00 98.50 83 PRO A O 1
ATO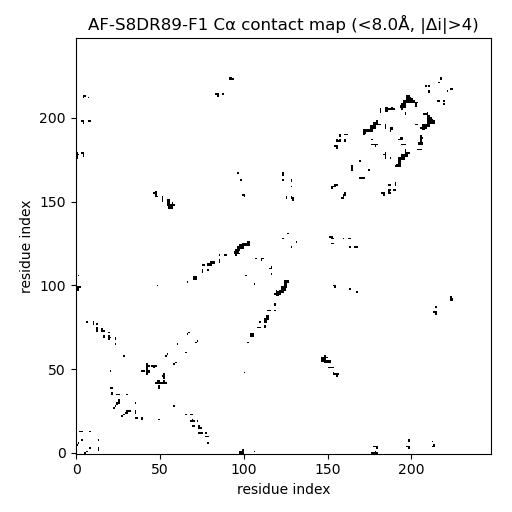M 668 N N . ASP A 1 84 ? -5.889 -15.350 13.083 1.00 98.31 84 ASP A N 1
ATOM 669 C CA . ASP A 1 84 ? -5.892 -14.423 14.212 1.00 98.31 84 ASP A CA 1
ATOM 670 C C . ASP A 1 84 ? -6.177 -13.002 13.726 1.00 98.31 84 ASP A C 1
ATOM 672 O O . ASP A 1 84 ? -7.098 -12.354 14.238 1.00 98.31 84 ASP A O 1
ATOM 676 N N . LEU A 1 85 ? -5.496 -12.556 12.663 1.00 98.56 85 LEU A N 1
ATOM 677 C CA . LEU A 1 85 ? -5.810 -11.294 11.998 1.00 98.56 85 LEU A CA 1
ATOM 678 C C . LEU A 1 85 ? -7.244 -11.277 11.472 1.00 98.56 85 LEU A C 1
ATOM 680 O O . LEU A 1 85 ? -7.964 -10.293 11.651 1.00 98.56 85 LEU A O 1
ATOM 684 N N . ARG A 1 86 ? -7.690 -12.377 10.860 1.00 98.69 86 ARG A N 1
ATOM 685 C CA . ARG A 1 86 ? -9.060 -12.501 10.358 1.00 98.69 86 ARG A CA 1
ATOM 686 C C . ARG A 1 86 ? -10.087 -12.288 11.467 1.00 98.69 86 ARG A C 1
ATOM 688 O O . ARG A 1 86 ? -11.022 -11.503 11.306 1.00 98.69 86 ARG A O 1
ATOM 695 N N . ASN A 1 87 ? -9.923 -12.978 12.594 1.00 98.38 87 ASN A N 1
ATOM 696 C CA . ASN A 1 87 ? -10.817 -12.855 13.744 1.00 98.38 87 ASN A CA 1
ATOM 697 C C . ASN A 1 87 ? -10.789 -11.436 14.323 1.00 98.38 87 ASN A C 1
ATOM 699 O O . ASN A 1 87 ? -11.845 -10.885 14.639 1.00 98.38 87 ASN A O 1
ATOM 703 N N . LEU A 1 88 ? -9.603 -10.828 14.403 1.00 98.06 88 LEU A N 1
ATOM 704 C CA . LEU A 1 88 ? -9.429 -9.454 14.858 1.00 98.06 88 LEU A CA 1
ATOM 705 C C . LEU A 1 88 ? -10.199 -8.469 13.966 1.00 98.06 88 LEU A C 1
ATOM 707 O O . LEU A 1 88 ? -11.048 -7.737 14.472 1.00 98.06 88 LEU A O 1
ATOM 711 N N . LEU A 1 89 ? -9.980 -8.499 12.648 1.00 98.12 89 LEU A N 1
ATOM 712 C CA . LEU A 1 89 ? -10.650 -7.610 11.689 1.00 98.12 89 LEU A CA 1
ATOM 713 C C . LEU A 1 89 ? -12.171 -7.804 11.677 1.00 98.12 89 LEU A C 1
ATOM 715 O O . LEU A 1 89 ? -12.920 -6.828 11.617 1.00 98.12 89 LEU A O 1
ATOM 719 N N . ARG A 1 90 ? -12.648 -9.052 11.783 1.00 97.38 90 ARG A N 1
ATOM 720 C CA . ARG A 1 90 ? -14.088 -9.349 11.859 1.00 97.38 90 ARG A CA 1
ATOM 721 C C . ARG A 1 90 ? -14.739 -8.884 13.155 1.00 97.38 90 ARG A C 1
ATOM 723 O O . ARG A 1 90 ? -15.948 -8.680 13.168 1.00 97.38 90 ARG A O 1
ATOM 730 N N . SER A 1 91 ? -13.969 -8.742 14.229 1.00 96.44 91 SER A N 1
ATOM 731 C CA . SER A 1 91 ? -14.487 -8.235 15.499 1.00 96.44 91 SER A CA 1
ATOM 732 C C . SER A 1 91 ? -14.643 -6.713 15.528 1.00 96.44 91 SER A C 1
ATOM 734 O O . SER A 1 91 ? -15.326 -6.216 16.415 1.00 96.44 91 SER A O 1
ATOM 736 N N . MET A 1 92 ? -14.017 -5.974 14.602 1.00 95.94 92 MET A N 1
ATOM 737 C CA . MET A 1 92 ? -14.132 -4.512 14.537 1.00 95.94 92 MET A CA 1
ATOM 738 C C . MET A 1 92 ? -15.496 -4.109 13.957 1.00 95.94 92 MET A C 1
ATOM 740 O O . MET A 1 92 ? -15.806 -4.544 12.840 1.00 95.94 92 MET A O 1
ATOM 744 N N . PRO A 1 93 ? -16.290 -3.264 14.639 1.00 93.81 93 PRO A N 1
ATOM 745 C CA . PRO A 1 93 ? -17.608 -2.850 14.152 1.00 93.81 93 PRO A CA 1
ATOM 746 C C . PRO A 1 93 ? -17.562 -1.832 12.998 1.00 93.81 93 PRO A C 1
ATOM 748 O O . PRO A 1 93 ? -18.517 -1.732 12.232 1.00 93.81 93 PRO A O 1
ATOM 751 N N . GLN A 1 94 ? -16.465 -1.089 12.833 1.00 95.62 94 GLN A N 1
ATOM 752 C CA . GLN A 1 94 ? -16.333 -0.024 11.833 1.00 95.62 94 GLN A CA 1
ATOM 753 C C . GLN A 1 94 ? -16.233 -0.580 10.410 1.00 95.62 94 GLN A C 1
ATOM 755 O O . GLN A 1 94 ? -15.708 -1.672 10.195 1.00 95.62 94 GLN A O 1
ATOM 760 N N . LYS A 1 95 ? -16.653 0.210 9.417 1.00 96.44 95 LYS A N 1
ATOM 761 C CA . LYS A 1 95 ? -16.379 -0.058 7.997 1.00 96.44 95 LYS A CA 1
ATOM 762 C C . LYS A 1 95 ? -14.866 -0.127 7.759 1.00 96.44 95 LYS A C 1
ATOM 764 O O . LYS A 1 95 ? -14.126 0.746 8.212 1.00 96.44 95 LYS A O 1
ATOM 769 N N . LYS A 1 96 ? -14.402 -1.140 7.029 1.00 97.94 96 LYS A N 1
ATOM 770 C CA . LYS A 1 96 ? -12.980 -1.388 6.744 1.00 97.94 96 LYS A CA 1
ATOM 771 C C . LYS A 1 96 ? -12.737 -1.321 5.245 1.00 97.94 96 LYS A C 1
ATOM 773 O O . LYS A 1 96 ? -13.399 -2.007 4.474 1.00 97.94 96 LYS A O 1
ATOM 778 N N . MET A 1 97 ? -11.754 -0.536 4.821 1.00 98.44 97 MET A N 1
ATOM 779 C CA . MET A 1 97 ? -11.375 -0.431 3.411 1.00 98.44 97 MET A CA 1
ATOM 780 C C . MET A 1 97 ? -9.877 -0.637 3.231 1.00 98.44 97 MET A C 1
ATOM 782 O O . MET A 1 97 ? -9.072 -0.209 4.058 1.00 98.44 97 MET A O 1
ATOM 786 N N . ILE A 1 98 ? -9.498 -1.264 2.121 1.00 98.81 98 ILE A N 1
ATOM 787 C CA . ILE A 1 98 ? -8.102 -1.310 1.687 1.00 98.81 98 ILE A CA 1
ATOM 788 C C . ILE A 1 98 ? -7.821 -0.061 0.866 1.00 98.81 98 ILE A C 1
ATOM 790 O O . ILE A 1 98 ? -8.550 0.229 -0.076 1.00 98.81 98 ILE A O 1
ATOM 794 N N . PHE A 1 99 ? -6.736 0.638 1.188 1.00 98.81 99 PHE A N 1
ATOM 795 C CA . PHE A 1 99 ? -6.191 1.708 0.359 1.00 98.81 99 PHE A CA 1
ATOM 796 C C . PHE A 1 99 ? -4.717 1.423 0.057 1.00 98.81 99 PHE A C 1
ATOM 798 O O . PHE A 1 99 ? -3.862 1.549 0.940 1.00 98.81 99 PHE A O 1
ATOM 805 N N . THR A 1 100 ? -4.436 0.999 -1.177 1.00 98.81 100 THR A N 1
ATOM 806 C CA . THR A 1 100 ? -3.125 0.503 -1.625 1.00 98.81 100 THR A CA 1
ATOM 807 C C . THR A 1 100 ? -2.716 1.120 -2.964 1.00 98.81 100 THR A C 1
ATOM 809 O O . THR A 1 100 ? -3.560 1.485 -3.780 1.00 98.81 100 THR A O 1
ATOM 812 N N . ASN A 1 101 ? -1.404 1.222 -3.192 1.00 98.62 101 ASN A N 1
ATOM 813 C CA . ASN A 1 101 ? -0.839 1.597 -4.491 1.00 98.62 101 ASN A CA 1
ATOM 814 C C . ASN A 1 101 ? -0.784 0.423 -5.484 1.00 98.62 101 ASN A C 1
ATOM 816 O O . ASN A 1 101 ? -0.480 0.641 -6.655 1.00 98.62 101 ASN A O 1
ATOM 820 N N . SER A 1 102 ? -1.038 -0.798 -5.015 1.00 98.31 102 SER A N 1
ATOM 821 C CA . SER A 1 102 ? -1.000 -2.020 -5.812 1.00 98.31 102 SER A CA 1
ATOM 822 C C . SER A 1 102 ? -2.253 -2.190 -6.676 1.00 98.31 102 SER A C 1
ATOM 824 O O . SER A 1 102 ? -3.253 -1.494 -6.487 1.00 98.31 102 SER A O 1
ATOM 826 N N . ASP A 1 103 ? -2.203 -3.113 -7.634 1.00 98.56 103 ASP A N 1
ATOM 827 C CA . ASP A 1 103 ? -3.312 -3.417 -8.541 1.00 98.56 103 ASP A CA 1
ATOM 828 C C . ASP A 1 103 ? -4.303 -4.423 -7.941 1.00 98.56 103 ASP A C 1
ATOM 830 O O . ASP A 1 103 ? -4.030 -5.123 -6.957 1.00 98.56 103 ASP A O 1
ATOM 834 N N . LYS A 1 104 ? -5.475 -4.526 -8.562 1.00 98.25 104 LYS A N 1
ATOM 835 C CA . LYS A 1 104 ? -6.571 -5.370 -8.093 1.00 98.25 104 LYS A CA 1
ATOM 836 C C . LYS A 1 104 ? -6.220 -6.858 -8.083 1.00 98.25 104 LYS A C 1
ATOM 838 O O . LYS A 1 104 ? -6.697 -7.576 -7.200 1.00 98.25 104 LYS A O 1
ATOM 843 N N . ALA A 1 105 ? -5.414 -7.344 -9.030 1.00 98.56 105 ALA A N 1
ATOM 844 C CA . ALA A 1 105 ? -5.025 -8.751 -9.063 1.00 98.56 105 ALA A CA 1
ATOM 845 C C . ALA A 1 105 ? -4.081 -9.085 -7.901 1.00 98.56 105 ALA A C 1
ATOM 847 O O . ALA A 1 105 ? -4.262 -10.125 -7.261 1.00 98.56 105 ALA A O 1
ATOM 848 N N . HIS A 1 106 ? -3.144 -8.189 -7.569 1.00 98.75 106 HIS A N 1
ATOM 849 C CA . HIS A 1 106 ? -2.306 -8.339 -6.378 1.00 98.75 106 HIS A CA 1
ATOM 850 C C . HIS A 1 106 ? -3.139 -8.372 -5.093 1.00 98.75 106 HIS A C 1
ATOM 852 O O . HIS A 1 106 ? -2.974 -9.287 -4.282 1.00 98.75 106 HIS A O 1
ATOM 858 N N . VAL A 1 107 ? -4.090 -7.442 -4.943 1.00 98.81 107 VAL A N 1
ATOM 859 C CA . VAL A 1 107 ? -4.989 -7.404 -3.777 1.00 98.81 107 VAL A CA 1
ATOM 860 C C . VAL A 1 107 ? -5.744 -8.720 -3.614 1.00 98.81 107 VAL A C 1
ATOM 862 O O . VAL A 1 107 ? -5.762 -9.293 -2.525 1.00 98.81 107 VAL A O 1
ATOM 865 N N . ALA A 1 108 ? -6.323 -9.241 -4.697 1.00 98.62 108 ALA A N 1
ATOM 866 C CA . ALA A 1 108 ? -7.055 -10.502 -4.657 1.00 98.62 108 ALA A CA 1
ATOM 867 C C . ALA A 1 108 ? -6.168 -11.676 -4.209 1.00 98.62 108 ALA A C 1
ATOM 869 O O . ALA A 1 108 ? -6.600 -12.493 -3.392 1.00 98.62 108 ALA A O 1
ATOM 870 N N . GLN A 1 109 ? -4.924 -11.750 -4.698 1.00 98.62 109 GLN A N 1
ATOM 871 C CA . GLN A 1 109 ? -3.972 -12.780 -4.278 1.00 98.62 109 GLN A CA 1
ATOM 872 C C . GLN A 1 109 ? -3.649 -12.660 -2.787 1.00 98.62 109 GLN A C 1
ATOM 874 O O . GLN A 1 109 ? -3.785 -13.644 -2.065 1.00 98.62 109 GLN A O 1
ATOM 879 N N . VAL A 1 110 ? -3.278 -11.473 -2.300 1.00 98.75 110 VAL A N 1
ATOM 880 C CA . VAL A 1 110 ? -2.924 -11.270 -0.885 1.00 98.75 110 VAL A CA 1
ATOM 881 C C . VAL A 1 110 ? -4.089 -11.631 0.035 1.00 98.75 110 VAL A C 1
ATOM 883 O O . VAL A 1 110 ? -3.904 -12.425 0.957 1.00 98.75 110 VAL A O 1
ATOM 8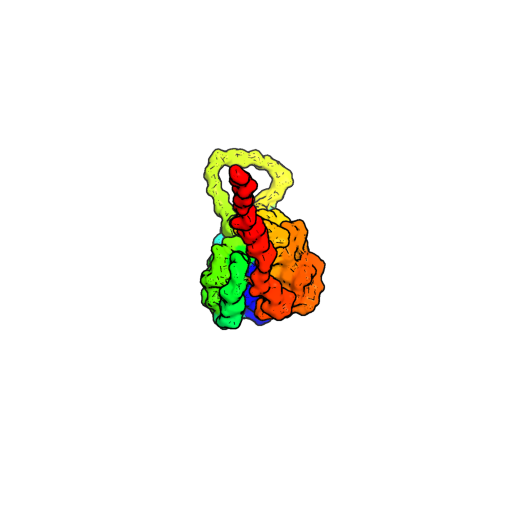86 N N . LEU A 1 111 ? -5.297 -11.128 -0.238 1.00 98.75 111 LEU A N 1
ATOM 887 C CA . LEU A 1 111 ? -6.463 -11.424 0.600 1.00 98.75 111 LEU A CA 1
ATOM 888 C C . LEU A 1 111 ? -6.806 -12.912 0.613 1.00 98.75 111 LEU A C 1
ATOM 890 O O . LEU A 1 111 ? -7.062 -13.451 1.686 1.00 98.75 111 LEU A O 1
ATOM 894 N N . THR A 1 112 ? -6.724 -13.589 -0.536 1.00 98.50 112 THR A N 1
ATOM 895 C CA . THR A 1 112 ? -6.954 -15.042 -0.620 1.00 98.50 112 THR A CA 1
ATOM 896 C C . THR A 1 112 ? -5.920 -15.825 0.186 1.00 98.50 112 THR A C 1
ATOM 898 O O . THR A 1 112 ? -6.241 -16.794 0.869 1.00 98.50 112 THR A O 1
ATOM 901 N N . ARG A 1 113 ? -4.645 -15.425 0.119 1.00 98.31 113 ARG A N 1
ATOM 902 C CA . ARG A 1 113 ? -3.561 -16.108 0.836 1.00 98.31 113 ARG A CA 1
ATOM 903 C C . ARG A 1 113 ? -3.672 -15.945 2.346 1.00 98.31 113 ARG A C 1
ATOM 905 O O . ARG A 1 113 ? -3.441 -16.917 3.060 1.00 98.31 113 ARG A O 1
ATOM 912 N N . LEU A 1 114 ? -4.035 -14.750 2.809 1.00 98.62 114 LEU A N 1
ATOM 913 C CA . LEU A 1 114 ? -4.220 -14.455 4.229 1.00 98.62 114 LEU A CA 1
ATOM 914 C C . LEU A 1 114 ? -5.559 -14.993 4.769 1.00 98.62 114 LEU A C 1
ATOM 916 O O . LEU A 1 114 ? -5.662 -15.281 5.960 1.00 98.62 114 LEU A O 1
ATOM 920 N N . GLY A 1 115 ? -6.560 -15.207 3.911 1.00 98.62 115 GLY A N 1
ATOM 921 C CA . GLY A 1 115 ? -7.912 -15.619 4.305 1.00 98.62 115 GLY A CA 1
ATOM 922 C C . GLY A 1 115 ? -8.769 -14.444 4.788 1.00 98.62 115 GLY A C 1
ATOM 923 O O . GLY A 1 115 ? -9.484 -14.568 5.782 1.00 98.62 115 GLY A O 1
ATOM 924 N N . LEU A 1 116 ? -8.630 -13.282 4.143 1.00 98.75 116 LEU A N 1
ATOM 925 C CA . LEU A 1 116 ? -9.234 -12.001 4.537 1.00 98.75 116 LEU A CA 1
ATOM 926 C C . LEU A 1 116 ? -10.234 -11.457 3.503 1.00 98.75 116 LEU A C 1
ATOM 928 O O . LEU A 1 116 ? -10.578 -10.275 3.536 1.00 98.75 116 LEU A O 1
ATOM 932 N N . GLU A 1 117 ? -10.689 -12.286 2.565 1.00 97.44 117 GLU A N 1
ATOM 933 C CA . GLU A 1 117 ? -11.540 -11.876 1.440 1.00 97.44 117 GLU A CA 1
ATOM 934 C C . GLU A 1 117 ? -12.862 -11.240 1.890 1.00 97.44 117 GLU A C 1
ATOM 936 O O . GLU A 1 117 ? -13.415 -10.406 1.179 1.00 97.44 117 GLU A O 1
ATOM 941 N N . ASP A 1 118 ? -13.354 -11.614 3.074 1.00 97.12 118 ASP A N 1
ATOM 942 C CA . ASP A 1 118 ? -14.613 -11.144 3.654 1.00 97.12 118 ASP A CA 1
ATOM 943 C C . ASP A 1 118 ? -14.436 -10.142 4.811 1.00 97.12 118 ASP A C 1
ATOM 945 O O . ASP A 1 118 ? -15.387 -9.860 5.538 1.00 97.12 118 ASP A O 1
ATOM 949 N N . CYS A 1 119 ? -13.225 -9.611 5.007 1.00 98.44 119 CYS A N 1
ATOM 950 C CA . CYS A 1 119 ? -12.9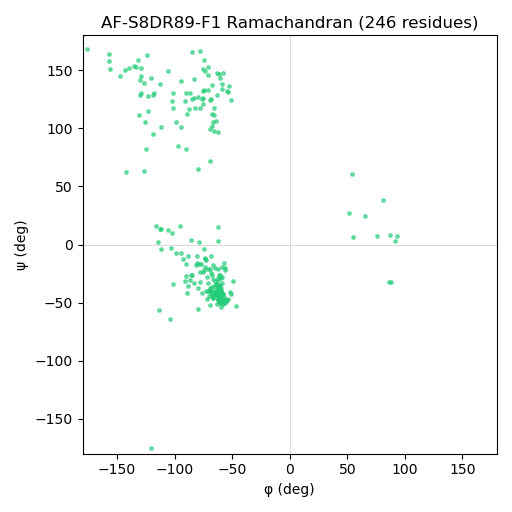13 -8.692 6.108 1.00 98.44 119 CYS A CA 1
ATOM 951 C C . CYS A 1 119 ? -13.052 -7.203 5.753 1.00 98.44 119 CYS A C 1
ATOM 953 O O . CYS A 1 119 ? -13.020 -6.370 6.662 1.00 98.44 119 CYS A O 1
ATOM 955 N N . PHE A 1 120 ? -13.184 -6.861 4.469 1.00 98.50 120 PHE A N 1
ATOM 956 C CA . PHE A 1 120 ? -13.173 -5.481 3.980 1.00 98.50 120 PHE A CA 1
ATOM 957 C C . PHE A 1 120 ? -14.413 -5.174 3.135 1.00 98.50 120 PHE A C 1
ATOM 959 O O . PHE A 1 120 ? -14.816 -5.969 2.291 1.00 98.50 120 PHE A O 1
ATOM 966 N N . ASP A 1 121 ? -14.974 -3.982 3.323 1.00 98.25 121 ASP A N 1
ATOM 967 C CA . ASP A 1 121 ? -16.152 -3.473 2.613 1.00 98.25 121 ASP A CA 1
ATOM 968 C C . ASP A 1 121 ? -15.814 -2.922 1.219 1.00 98.25 121 ASP A C 1
ATOM 970 O O . ASP A 1 121 ? -16.697 -2.712 0.387 1.00 98.25 121 ASP A O 1
ATOM 974 N N . GLY A 1 122 ? -14.534 -2.661 0.947 1.00 98.00 122 GLY A N 1
ATOM 975 C CA . GLY A 1 122 ? -14.089 -2.182 -0.353 1.00 98.00 122 GLY A CA 1
ATOM 976 C C . GLY A 1 122 ? -12.579 -2.034 -0.478 1.00 98.00 122 GLY A C 1
ATOM 977 O O . GLY A 1 122 ? -11.829 -2.088 0.499 1.00 98.00 122 GLY A O 1
ATOM 978 N N . VAL A 1 123 ? -12.144 -1.832 -1.720 1.00 98.62 123 VAL A N 1
ATOM 979 C CA . VAL A 1 123 ? -10.740 -1.675 -2.104 1.00 98.62 123 VAL A CA 1
ATOM 980 C C . VAL A 1 123 ? -10.604 -0.424 -2.963 1.00 98.62 123 VAL A C 1
ATOM 982 O O . VAL A 1 123 ? -11.319 -0.267 -3.949 1.00 98.62 123 VAL A O 1
ATOM 985 N N . ILE A 1 124 ? -9.663 0.436 -2.592 1.00 98.75 124 ILE A N 1
ATOM 986 C CA . ILE A 1 124 ? -9.175 1.573 -3.365 1.00 98.75 124 ILE A CA 1
ATOM 987 C C . ILE A 1 124 ? -7.737 1.228 -3.755 1.00 98.75 124 ILE A C 1
ATOM 989 O O . ILE A 1 124 ? -6.821 1.276 -2.933 1.00 98.75 124 ILE A O 1
ATOM 993 N N . CYS A 1 125 ? -7.571 0.801 -5.001 1.00 98.62 125 CYS A N 1
ATOM 994 C CA . CYS A 1 125 ? -6.313 0.327 -5.580 1.00 98.62 125 CYS A CA 1
ATOM 995 C C . CYS A 1 125 ? -5.913 1.177 -6.794 1.00 98.62 125 CYS A C 1
ATOM 997 O O . CYS A 1 125 ? -6.599 2.151 -7.129 1.00 98.62 125 CYS A O 1
ATOM 999 N N . PHE A 1 126 ? -4.837 0.789 -7.484 1.00 98.06 126 PHE A N 1
ATOM 1000 C CA . PHE A 1 126 ? -4.345 1.477 -8.678 1.00 98.06 126 PHE A CA 1
ATOM 1001 C C . PHE A 1 126 ? -5.458 1.810 -9.684 1.00 98.06 126 PHE A C 1
ATOM 1003 O O . PHE A 1 126 ? -5.628 2.975 -10.034 1.00 98.06 126 PHE A O 1
ATOM 1010 N N . GLU A 1 127 ? -6.259 0.826 -10.091 1.00 97.62 127 GLU A N 1
ATOM 1011 C CA . GLU A 1 127 ? -7.329 0.968 -11.087 1.00 97.62 127 GLU A CA 1
ATOM 1012 C C . GLU A 1 127 ? -8.482 1.848 -10.593 1.00 97.62 127 GLU A C 1
ATOM 1014 O O . GLU A 1 127 ? -9.188 2.455 -11.393 1.00 97.62 127 GLU A O 1
ATOM 1019 N N . THR A 1 128 ? -8.679 1.929 -9.272 1.00 97.50 128 THR A N 1
ATOM 1020 C CA . THR A 1 128 ? -9.706 2.801 -8.681 1.00 97.50 128 THR A CA 1
ATOM 1021 C C . THR A 1 128 ? -9.304 4.270 -8.817 1.00 97.50 128 THR A C 1
ATOM 1023 O O . THR A 1 128 ? -10.147 5.117 -9.104 1.00 97.50 128 THR A O 1
ATOM 1026 N N . LEU A 1 129 ? -8.016 4.572 -8.624 1.00 96.94 129 LEU A N 1
ATOM 1027 C CA . LEU A 1 129 ? -7.475 5.931 -8.722 1.00 96.94 129 LEU A CA 1
ATOM 1028 C C . LEU A 1 129 ? -7.098 6.331 -10.154 1.00 96.94 129 LEU A C 1
ATOM 1030 O O . LEU A 1 129 ? -7.093 7.517 -10.474 1.00 96.94 129 LEU A O 1
ATOM 1034 N N . ASN A 1 130 ? -6.784 5.355 -11.004 1.00 96.12 130 ASN A N 1
ATOM 1035 C CA . ASN A 1 130 ? -6.285 5.549 -12.362 1.00 96.12 130 ASN A CA 1
ATOM 1036 C C . ASN A 1 130 ? -7.157 4.766 -13.360 1.00 96.12 130 ASN A C 1
ATOM 1038 O O . ASN A 1 130 ? -6.674 3.823 -13.991 1.00 96.12 130 ASN A O 1
ATOM 1042 N N . PRO A 1 131 ? -8.457 5.100 -13.489 1.00 90.69 131 PRO A N 1
ATOM 1043 C CA . PRO A 1 131 ? -9.335 4.403 -14.416 1.00 90.69 131 PRO A CA 1
ATOM 1044 C C . PRO A 1 131 ? -8.851 4.597 -15.863 1.00 90.69 131 PRO A C 1
ATOM 1046 O O . PRO A 1 131 ? -8.347 5.675 -16.198 1.00 90.69 131 PRO A O 1
ATOM 1049 N N . PRO A 1 132 ? -9.047 3.604 -16.751 1.00 81.75 132 PRO A N 1
ATOM 1050 C CA . PRO A 1 132 ? -8.686 3.737 -18.155 1.00 81.75 132 PRO A CA 1
ATOM 1051 C C . PRO A 1 132 ? -9.327 4.989 -18.754 1.00 81.75 132 PRO A C 1
ATOM 1053 O O . PRO A 1 132 ? -10.533 5.218 -18.615 1.00 81.75 132 PRO A O 1
ATOM 1056 N N . THR A 1 133 ? -8.535 5.803 -19.448 1.00 66.25 133 THR A N 1
ATOM 1057 C CA . THR A 1 133 ? -9.068 6.962 -20.162 1.00 66.25 133 THR A CA 1
ATOM 1058 C C . THR A 1 133 ? -9.903 6.473 -21.343 1.00 66.25 133 THR A C 1
ATOM 1060 O O . THR A 1 133 ? -9.392 6.127 -22.409 1.00 66.25 133 THR A O 1
ATOM 1063 N N . VAL A 1 134 ? -11.228 6.439 -21.181 1.00 46.44 134 VAL A N 1
ATOM 1064 C CA . VAL A 1 134 ? -12.124 6.248 -22.323 1.00 46.44 134 VAL A CA 1
ATOM 1065 C C . VAL A 1 134 ? -11.940 7.470 -23.216 1.00 46.44 134 VAL A C 1
ATOM 1067 O O . VAL A 1 134 ? -12.361 8.575 -22.880 1.00 46.44 134 VAL A O 1
ATOM 1070 N N . SER A 1 135 ? -11.254 7.282 -24.340 1.00 43.25 135 SER A N 1
ATOM 1071 C CA . SER A 1 135 ? -10.991 8.321 -25.333 1.00 43.25 135 SER A CA 1
ATOM 1072 C C . SER A 1 135 ? -12.288 8.714 -26.049 1.00 43.25 135 SER A C 1
ATOM 1074 O O . SER A 1 135 ? -12.500 8.380 -27.212 1.00 43.25 135 SER A O 1
ATOM 1076 N N . VAL A 1 136 ? -13.188 9.423 -25.366 1.00 37.53 136 VAL A N 1
ATOM 1077 C CA . VAL A 1 136 ? -14.368 10.033 -25.987 1.00 37.53 136 VAL A CA 1
ATOM 1078 C C . VAL A 1 136 ? -13.997 11.440 -26.450 1.00 37.53 136 VAL A C 1
ATOM 1080 O O . VAL A 1 136 ? -14.241 12.426 -25.767 1.00 37.53 136 VAL A O 1
ATOM 1083 N N . GLY A 1 137 ? -13.371 11.514 -27.626 1.00 42.41 137 GLY A N 1
ATOM 1084 C CA . GLY A 1 137 ? -13.569 12.591 -28.604 1.00 42.41 137 GLY A CA 1
ATOM 1085 C C . GLY A 1 137 ? -13.454 14.059 -28.170 1.00 42.41 137 GLY A C 1
ATOM 1086 O O . GLY A 1 137 ? -14.078 14.895 -28.820 1.00 42.41 137 GLY A O 1
ATOM 1087 N N . GLN A 1 138 ? -12.686 14.418 -27.138 1.00 34.12 138 GLN A N 1
ATOM 1088 C CA . GLN A 1 138 ? -12.391 15.826 -26.850 1.00 34.12 138 GLN A CA 1
ATOM 1089 C C . GLN A 1 138 ? -10.989 16.209 -27.347 1.00 34.12 138 GLN A C 1
ATOM 1091 O O . GLN A 1 138 ? -10.022 15.504 -27.051 1.00 34.12 138 GLN A O 1
ATOM 1096 N N . PRO A 1 139 ? -10.847 17.317 -28.103 1.00 41.19 139 PRO A N 1
ATOM 1097 C CA . PRO A 1 139 ? -9.545 17.792 -28.533 1.00 41.19 139 PRO A CA 1
ATOM 1098 C C . PRO A 1 139 ? -8.772 18.267 -27.305 1.00 41.19 139 PRO A C 1
ATOM 1100 O O . PRO A 1 139 ? -9.134 19.261 -26.677 1.00 41.19 139 PRO A O 1
ATOM 1103 N N . GLN A 1 140 ? -7.708 17.546 -26.956 1.00 46.69 140 GLN A N 1
ATOM 1104 C CA . GLN A 1 140 ? -6.780 17.987 -25.926 1.00 46.69 140 GLN A CA 1
ATOM 1105 C C . GLN A 1 140 ? -6.077 19.255 -26.422 1.00 46.69 140 GLN A C 1
ATOM 1107 O O . GLN A 1 140 ? -5.280 19.216 -27.362 1.00 46.69 140 GLN A O 1
ATOM 1112 N N . LEU A 1 141 ? -6.379 20.389 -25.790 1.00 41.72 141 LEU A N 1
ATOM 1113 C CA . LEU A 1 141 ? -5.523 21.568 -25.832 1.00 41.72 141 LEU A CA 1
ATOM 1114 C C . LEU A 1 141 ? -4.188 21.167 -25.196 1.00 41.72 141 LEU A C 1
ATOM 1116 O O . LEU A 1 141 ? -4.060 21.094 -23.977 1.00 41.72 141 LEU A O 1
ATOM 1120 N N . GLN A 1 142 ? -3.221 20.818 -26.043 1.00 41.59 142 GLN A N 1
ATOM 1121 C CA . GLN A 1 142 ? -1.866 20.489 -25.623 1.00 41.59 142 GLN A CA 1
ATOM 1122 C C . GLN A 1 142 ? -1.188 21.751 -25.085 1.00 41.59 142 GLN A C 1
ATOM 1124 O O . GLN A 1 142 ? -0.714 22.595 -25.851 1.00 41.59 142 GLN A O 1
ATOM 1129 N N . ASP A 1 143 ? -1.118 21.867 -23.761 1.00 42.91 143 ASP A N 1
ATOM 1130 C CA . ASP A 1 143 ? -0.198 22.785 -23.101 1.00 42.91 143 ASP A CA 1
ATOM 1131 C C . ASP A 1 143 ? 1.236 22.307 -23.353 1.00 42.91 143 ASP A C 1
ATOM 1133 O O . ASP A 1 143 ? 1.713 21.346 -22.749 1.00 42.91 143 ASP A O 1
ATOM 1137 N N . LYS A 1 144 ? 1.950 23.007 -24.241 1.00 43.38 144 LYS A N 1
ATOM 1138 C CA . LYS A 1 144 ? 3.333 22.708 -24.669 1.00 43.38 144 LYS A CA 1
ATOM 1139 C C . LYS A 1 144 ? 4.396 22.778 -23.555 1.00 43.38 144 LYS A C 1
ATOM 1141 O O . LYS A 1 144 ? 5.574 22.604 -23.846 1.00 43.38 144 LYS A O 1
ATOM 1146 N N . ASN A 1 145 ? 3.993 23.028 -22.307 1.00 43.84 145 ASN A N 1
ATOM 1147 C CA . ASN A 1 145 ? 4.870 23.158 -21.141 1.00 43.84 145 ASN A CA 1
ATOM 1148 C C . ASN A 1 145 ? 4.676 22.059 -20.077 1.00 43.84 145 ASN A C 1
ATOM 1150 O O . ASN A 1 145 ? 5.348 22.108 -19.048 1.00 43.84 145 ASN A O 1
ATOM 1154 N N . LYS A 1 146 ? 3.796 21.068 -20.287 1.00 46.69 146 LYS A N 1
ATOM 1155 C CA . LYS A 1 146 ? 3.726 19.880 -19.421 1.00 46.69 146 LYS A CA 1
ATOM 1156 C C . LYS A 1 146 ? 4.647 18.793 -19.966 1.00 46.69 146 LYS A C 1
ATOM 1158 O O . LYS A 1 146 ? 4.607 18.471 -21.148 1.00 46.69 146 LYS A O 1
ATOM 1163 N N . THR A 1 147 ? 5.488 18.230 -19.104 1.00 44.56 147 THR A N 1
ATOM 1164 C CA . THR A 1 147 ? 6.232 17.001 -19.396 1.00 44.56 147 THR A CA 1
ATOM 1165 C C . THR A 1 147 ? 5.249 15.937 -19.892 1.00 44.56 147 THR A C 1
ATOM 1167 O O . THR A 1 147 ? 4.278 15.653 -19.199 1.00 44.56 147 THR A O 1
ATOM 1170 N N . ASN A 1 148 ? 5.490 15.374 -21.080 1.00 55.31 148 ASN A N 1
ATOM 1171 C CA . ASN A 1 148 ? 4.625 14.424 -21.809 1.00 55.31 148 ASN A CA 1
ATOM 1172 C C . ASN A 1 148 ? 4.355 13.071 -21.093 1.00 55.31 148 ASN A C 1
ATOM 1174 O O . ASN A 1 148 ? 3.939 12.112 -21.740 1.00 55.31 148 ASN A O 1
ATOM 1178 N N . GLY A 1 149 ? 4.640 12.950 -19.796 1.00 61.38 149 GLY A N 1
ATOM 1179 C CA . GLY A 1 149 ? 4.430 11.734 -19.016 1.00 61.38 149 GLY A CA 1
ATOM 1180 C C . GLY A 1 149 ? 2.994 11.604 -18.509 1.00 61.38 149 GLY A C 1
ATOM 1181 O O . GLY A 1 149 ? 2.374 12.589 -18.112 1.00 61.38 149 GLY A O 1
ATOM 1182 N N . GLU A 1 150 ? 2.474 10.379 -18.499 1.00 78.56 150 GLU A N 1
ATOM 1183 C CA . GLU A 1 150 ? 1.208 10.055 -17.841 1.00 78.56 150 GLU A CA 1
ATOM 1184 C C . GLU A 1 150 ? 1.386 10.185 -16.319 1.00 78.56 150 GLU A C 1
ATOM 1186 O O . GLU A 1 150 ? 2.304 9.603 -15.738 1.00 78.56 150 GLU A O 1
ATOM 1191 N N . GLN A 1 151 ? 0.540 10.980 -15.663 1.00 89.12 151 GLN A N 1
ATOM 1192 C CA . GLN A 1 151 ? 0.611 11.171 -14.216 1.00 89.12 151 GLN A CA 1
ATOM 1193 C C . GLN A 1 151 ? -0.238 10.110 -13.513 1.00 89.12 151 GLN A C 1
ATOM 1195 O O . GLN A 1 151 ? -1.462 10.146 -13.596 1.00 89.12 151 GLN A O 1
ATOM 1200 N N . ILE A 1 152 ? 0.417 9.197 -12.794 1.00 95.56 152 ILE A N 1
ATOM 1201 C CA . ILE A 1 152 ? -0.254 8.214 -11.935 1.00 95.56 152 ILE A CA 1
ATOM 1202 C C . ILE A 1 152 ? -0.573 8.851 -10.583 1.00 95.56 152 ILE A C 1
ATOM 1204 O O . ILE A 1 152 ? 0.322 9.337 -9.886 1.00 95.56 152 ILE A O 1
ATOM 1208 N N . LEU A 1 153 ? -1.840 8.789 -10.187 1.00 97.06 153 LEU A N 1
ATOM 1209 C CA . LEU A 1 153 ? -2.298 9.157 -8.857 1.00 97.06 153 LEU A CA 1
ATOM 1210 C C . LEU A 1 153 ? -2.073 7.987 -7.892 1.00 97.06 153 LEU A C 1
ATOM 1212 O O . LEU A 1 153 ? -2.629 6.904 -8.074 1.00 97.06 153 LEU A O 1
ATOM 1216 N N . CYS A 1 154 ? -1.241 8.194 -6.873 1.00 98.00 154 CYS A N 1
ATOM 1217 C CA . CYS A 1 154 ? -0.932 7.186 -5.858 1.00 98.00 154 CYS A CA 1
ATOM 1218 C C . CYS A 1 154 ? -0.432 7.830 -4.552 1.00 98.00 154 CYS A C 1
ATOM 1220 O O . CYS A 1 154 ? -0.040 9.004 -4.523 1.00 98.00 154 CYS A O 1
ATOM 1222 N N . LYS A 1 155 ? -0.431 7.070 -3.452 1.00 98.31 155 LYS A N 1
ATOM 1223 C CA . LYS A 1 155 ? 0.199 7.486 -2.190 1.00 98.31 155 LYS A CA 1
ATOM 1224 C C . LYS A 1 155 ? 1.703 7.723 -2.418 1.00 98.31 155 LYS A C 1
ATOM 1226 O O . LYS A 1 155 ? 2.312 6.958 -3.171 1.00 98.31 155 LYS A O 1
ATOM 1231 N N . PRO A 1 156 ? 2.330 8.726 -1.778 1.00 97.38 156 PRO A N 1
ATOM 1232 C CA . PRO A 1 156 ? 1.806 9.531 -0.674 1.00 97.38 156 PRO A CA 1
ATOM 1233 C C . PRO A 1 156 ? 1.163 10.862 -1.098 1.00 97.38 156 PRO A C 1
ATOM 1235 O O . PRO A 1 156 ? 1.028 11.735 -0.252 1.00 97.38 156 PRO A O 1
ATOM 1238 N N . SER A 1 157 ? 0.821 11.080 -2.373 1.00 96.12 157 SER A N 1
ATOM 1239 C CA . SER A 1 157 ? 0.257 12.378 -2.789 1.00 96.12 157 SER A CA 1
ATOM 1240 C C . SER A 1 157 ? -1.028 12.717 -2.021 1.00 96.12 157 SER A C 1
ATOM 1242 O O . SER A 1 157 ? -1.870 11.841 -1.811 1.00 96.12 157 SER A O 1
ATOM 1244 N N . VAL A 1 158 ? -1.183 13.981 -1.608 1.00 93.75 158 VAL A N 1
ATOM 1245 C CA . VAL A 1 158 ? -2.385 14.458 -0.896 1.00 93.75 158 VAL A CA 1
ATOM 1246 C C . VAL A 1 158 ? -3.623 14.244 -1.763 1.00 93.75 158 VAL A C 1
ATOM 1248 O O . VAL A 1 158 ? -4.652 13.788 -1.274 1.00 93.75 158 VAL A O 1
ATOM 1251 N N . GLU A 1 159 ? -3.495 14.447 -3.072 1.00 95.81 159 GLU A N 1
ATOM 1252 C CA . GLU A 1 159 ? -4.558 14.231 -4.048 1.00 95.81 159 GLU A CA 1
ATOM 1253 C C . GLU A 1 159 ? -5.045 12.772 -4.060 1.00 95.81 159 GLU A C 1
ATOM 1255 O O . GLU A 1 159 ? -6.237 12.522 -4.250 1.00 95.81 159 GLU A O 1
ATOM 1260 N N . ALA A 1 160 ? -4.158 11.793 -3.830 1.00 97.88 160 ALA A N 1
ATOM 1261 C CA . ALA A 1 160 ? -4.558 10.390 -3.725 1.00 97.88 160 ALA A CA 1
ATOM 1262 C C . ALA A 1 160 ? -5.361 10.126 -2.445 1.00 97.88 160 ALA A C 1
ATOM 1264 O O . ALA A 1 160 ? -6.330 9.368 -2.487 1.00 97.88 160 ALA A O 1
ATOM 1265 N N . PHE A 1 161 ? -5.006 10.769 -1.328 1.00 98.44 161 PHE A N 1
ATOM 1266 C CA . PHE A 1 161 ? -5.787 10.700 -0.090 1.00 98.44 161 PHE A CA 1
ATOM 1267 C C . PHE A 1 161 ? -7.154 11.375 -0.243 1.00 98.44 161 PHE A C 1
ATOM 1269 O O . PHE A 1 161 ? -8.166 10.776 0.109 1.00 98.44 161 PHE A O 1
ATOM 1276 N N . GLU A 1 162 ? -7.217 12.570 -0.831 1.00 97.56 162 GLU A N 1
ATOM 1277 C CA . GLU A 1 162 ? -8.478 13.268 -1.114 1.00 97.56 162 GLU A CA 1
ATOM 1278 C C . GLU A 1 162 ? -9.391 12.459 -2.046 1.00 97.56 162 GLU A C 1
ATOM 1280 O O . GLU A 1 162 ? -10.610 12.404 -1.860 1.00 97.56 162 GLU A O 1
ATOM 1285 N N . ALA A 1 163 ? -8.818 11.816 -3.069 1.00 97.88 163 ALA A N 1
ATOM 1286 C CA . ALA A 1 163 ? -9.549 10.894 -3.927 1.00 97.88 163 ALA A CA 1
ATOM 1287 C C . ALA A 1 163 ? -10.072 9.697 -3.126 1.00 97.88 163 ALA A C 1
ATOM 1289 O O . ALA A 1 163 ? -11.259 9.390 -3.221 1.00 97.88 163 ALA A O 1
ATOM 1290 N N . ALA A 1 164 ? -9.230 9.068 -2.302 1.00 98.38 164 ALA A N 1
ATOM 1291 C CA . ALA A 1 164 ? -9.619 7.916 -1.498 1.00 98.38 164 ALA A CA 1
ATOM 1292 C C . ALA A 1 164 ? -10.736 8.244 -0.495 1.00 98.38 164 ALA A C 1
ATOM 1294 O O . ALA A 1 164 ? -11.714 7.506 -0.433 1.00 98.38 164 ALA A O 1
ATOM 1295 N N . ILE A 1 165 ? -10.644 9.368 0.223 1.00 98.31 165 ILE A N 1
ATOM 1296 C CA . ILE A 1 165 ? -11.673 9.843 1.166 1.00 98.31 165 ILE A CA 1
ATOM 1297 C C . ILE A 1 165 ? -13.018 10.022 0.453 1.00 98.31 165 ILE A C 1
ATOM 1299 O O . ILE A 1 165 ? -14.045 9.525 0.910 1.00 98.31 165 ILE A O 1
ATOM 1303 N N . ARG A 1 166 ? -13.006 10.678 -0.712 1.00 98.19 166 ARG A N 1
ATOM 1304 C CA . ARG A 1 166 ? -14.208 10.902 -1.524 1.00 98.19 166 ARG A CA 1
ATOM 1305 C C . ARG A 1 166 ? -14.801 9.607 -2.079 1.00 98.19 166 ARG A C 1
ATOM 1307 O O . ARG A 1 166 ? -16.016 9.477 -2.113 1.00 98.19 166 ARG A O 1
ATOM 1314 N N . ILE A 1 167 ? -13.969 8.668 -2.531 1.00 97.81 167 ILE A N 1
ATOM 1315 C CA . ILE A 1 167 ? -14.415 7.366 -3.057 1.00 97.81 167 ILE A CA 1
ATOM 1316 C C . ILE A 1 167 ? -14.979 6.488 -1.934 1.00 97.81 167 ILE A C 1
ATOM 1318 O O . ILE A 1 167 ? -15.963 5.780 -2.138 1.00 97.81 167 ILE A O 1
ATOM 1322 N N . ALA A 1 168 ? -14.359 6.528 -0.754 1.00 97.12 168 ALA A N 1
ATOM 1323 C CA . ALA A 1 168 ? -14.794 5.788 0.425 1.00 97.12 168 ALA A CA 1
ATOM 1324 C C . ALA A 1 168 ? -16.089 6.338 1.043 1.00 97.12 168 ALA A C 1
ATOM 1326 O O . ALA A 1 168 ? -16.757 5.588 1.765 1.00 97.12 168 ALA A O 1
ATOM 1327 N N . ASP A 1 169 ? -16.418 7.601 0.745 1.00 97.38 169 ASP A N 1
ATOM 1328 C CA . ASP A 1 169 ? -17.521 8.372 1.325 1.00 97.38 169 ASP A CA 1
ATOM 1329 C C . ASP A 1 169 ? -17.446 8.389 2.859 1.00 97.38 169 ASP A C 1
ATOM 1331 O O . ASP A 1 169 ? -18.293 7.839 3.563 1.00 97.38 169 ASP A O 1
ATOM 1335 N N . VAL A 1 170 ? -16.345 8.941 3.379 1.00 96.62 170 VAL A N 1
ATOM 1336 C CA . VAL A 1 170 ? -16.051 8.989 4.819 1.00 96.62 170 VAL A CA 1
ATOM 1337 C C . VAL A 1 170 ? -15.688 10.400 5.275 1.00 96.62 170 VAL A C 1
ATOM 1339 O O . VAL A 1 170 ? -15.124 11.187 4.517 1.00 96.62 170 VAL A O 1
ATOM 1342 N N . ASP A 1 171 ? -15.968 10.709 6.543 1.00 97.75 171 ASP A N 1
ATOM 1343 C CA . ASP A 1 171 ? -15.421 11.896 7.206 1.00 97.75 171 ASP A CA 1
ATOM 1344 C C . ASP A 1 171 ? -13.967 11.609 7.614 1.00 97.75 171 ASP A C 1
ATOM 1346 O O . ASP A 1 171 ? -13.741 10.701 8.428 1.00 97.75 171 ASP A O 1
ATOM 1350 N N . PRO A 1 172 ? -12.970 12.345 7.089 1.00 97.44 172 PRO A N 1
ATOM 1351 C CA . PRO A 1 172 ? -11.575 12.089 7.423 1.00 97.44 172 PRO A CA 1
ATOM 1352 C C . PRO A 1 172 ? -11.293 12.217 8.926 1.00 97.44 172 PRO A C 1
ATOM 1354 O O . PRO A 1 172 ? -10.530 11.415 9.456 1.00 97.44 172 PRO A O 1
ATOM 1357 N N . ASN A 1 173 ? -11.980 13.115 9.643 1.00 96.75 173 ASN A N 1
ATOM 1358 C CA . ASN A 1 173 ? -11.759 13.320 11.081 1.00 96.75 173 ASN A CA 1
ATOM 1359 C C . ASN A 1 173 ? -12.301 12.173 11.946 1.00 96.75 173 ASN A C 1
ATOM 1361 O O . ASN A 1 173 ? -11.994 12.097 13.133 1.00 96.75 173 ASN A O 1
ATOM 1365 N N . LYS A 1 174 ? -13.120 11.289 11.364 1.00 96.38 174 LYS A N 1
ATOM 1366 C CA . LYS A 1 174 ? -13.653 10.077 12.005 1.00 96.38 174 LYS A CA 1
ATOM 1367 C C . LYS A 1 174 ? -13.076 8.796 11.395 1.00 96.38 174 LYS A C 1
ATOM 1369 O O . LYS A 1 174 ? -13.608 7.712 11.623 1.00 96.38 174 LYS A O 1
ATOM 1374 N N . THR A 1 175 ? -12.012 8.908 10.598 1.00 98.06 175 THR A N 1
ATOM 1375 C CA . THR A 1 175 ? -11.429 7.786 9.856 1.00 98.06 175 THR A CA 1
ATOM 1376 C C . THR A 1 175 ? -9.994 7.532 10.294 1.00 98.06 175 THR A C 1
ATOM 1378 O O . THR A 1 175 ? -9.165 8.443 10.314 1.00 98.06 175 THR A O 1
ATOM 1381 N N . MET A 1 176 ? -9.687 6.268 10.596 1.00 98.44 176 MET A N 1
ATOM 1382 C CA . MET A 1 176 ? -8.327 5.827 10.902 1.00 98.44 176 MET A CA 1
ATOM 1383 C C . MET A 1 176 ? -7.615 5.275 9.661 1.00 98.44 176 MET A C 1
ATOM 1385 O O . MET A 1 176 ? -8.199 4.532 8.871 1.00 98.44 176 MET A O 1
ATOM 1389 N N . PHE A 1 177 ? -6.328 5.585 9.517 1.00 98.75 177 PHE A N 1
ATOM 1390 C CA . PHE A 1 177 ? -5.469 5.123 8.434 1.00 98.75 177 PHE A CA 1
ATOM 1391 C C . PHE A 1 177 ? -4.237 4.392 8.972 1.00 98.75 177 PHE A C 1
ATOM 1393 O O . PHE A 1 177 ? -3.382 4.987 9.623 1.00 98.75 177 PHE A O 1
ATOM 1400 N N 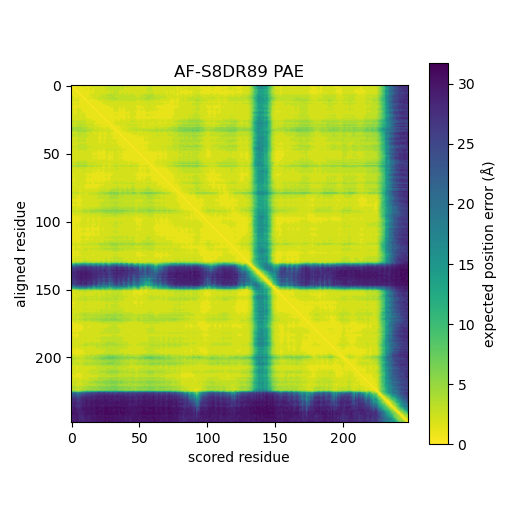. PHE A 1 178 ? -4.153 3.098 8.668 1.00 98.75 178 PHE A N 1
ATOM 1401 C CA . PHE A 1 178 ? -3.065 2.207 9.071 1.00 98.75 178 PHE A CA 1
ATOM 1402 C C . PHE A 1 178 ? -2.124 1.988 7.886 1.00 98.75 178 PHE A C 1
ATOM 1404 O O . PHE A 1 178 ? -2.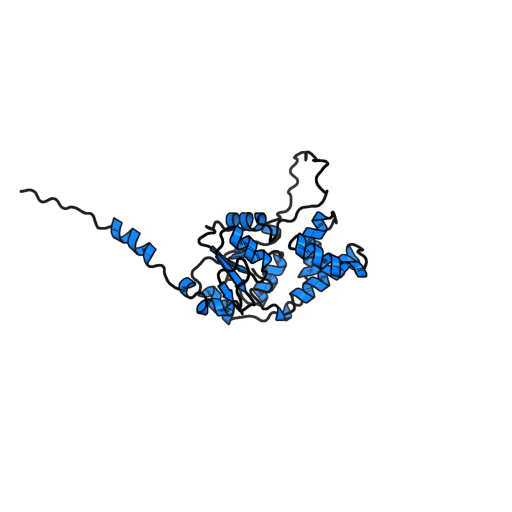594 1.540 6.842 1.00 98.75 178 PHE A O 1
ATOM 1411 N N . ASP A 1 179 ? -0.834 2.282 8.008 1.00 98.75 179 ASP A N 1
ATOM 1412 C CA . ASP A 1 179 ? 0.146 2.153 6.912 1.00 98.75 179 ASP A CA 1
ATOM 1413 C C . ASP A 1 179 ? 1.560 1.992 7.501 1.00 98.75 179 ASP A C 1
ATOM 1415 O O . ASP A 1 179 ? 1.823 2.461 8.610 1.00 98.75 179 ASP A O 1
ATOM 1419 N N . ASP A 1 180 ? 2.472 1.314 6.807 1.00 98.25 180 ASP A N 1
ATOM 1420 C CA . ASP A 1 180 ? 3.862 1.110 7.245 1.00 98.25 180 ASP A CA 1
ATOM 1421 C C . ASP A 1 180 ? 4.808 2.232 6.762 1.00 98.25 180 ASP A C 1
ATOM 1423 O O . ASP A 1 180 ? 5.911 2.427 7.296 1.00 98.25 180 ASP A O 1
ATOM 1427 N N . SER A 1 181 ? 4.381 3.012 5.764 1.00 97.88 181 SER A N 1
ATOM 1428 C CA . SER A 1 181 ? 5.163 4.088 5.167 1.00 97.88 181 SER A CA 1
ATOM 1429 C C . SER A 1 181 ? 4.966 5.403 5.913 1.00 97.88 181 SER A C 1
ATOM 1431 O O . SER A 1 181 ? 3.911 6.033 5.867 1.00 97.88 181 SER A O 1
ATOM 1433 N N . ILE A 1 182 ? 6.054 5.908 6.500 1.00 97.50 182 ILE A N 1
ATOM 1434 C CA . ILE A 1 182 ? 6.098 7.213 7.186 1.00 97.50 182 ILE A CA 1
ATOM 1435 C C . ILE A 1 182 ? 5.559 8.339 6.290 1.00 97.50 182 ILE A C 1
ATOM 1437 O O . ILE A 1 182 ? 4.796 9.183 6.742 1.00 97.50 182 ILE A O 1
ATOM 1441 N N . ARG A 1 183 ? 5.899 8.324 4.995 1.00 97.31 183 ARG A N 1
ATOM 1442 C CA . ARG A 1 183 ? 5.444 9.350 4.044 1.00 97.31 183 ARG A CA 1
ATOM 1443 C C . ARG A 1 183 ? 3.937 9.283 3.806 1.00 97.31 183 ARG A C 1
ATOM 1445 O O . ARG A 1 183 ? 3.307 10.322 3.629 1.00 97.31 183 ARG A O 1
ATOM 1452 N N . ASN A 1 184 ? 3.368 8.077 3.779 1.00 98.38 184 ASN A N 1
ATOM 1453 C CA . ASN A 1 184 ? 1.924 7.900 3.657 1.00 98.38 184 ASN A CA 1
ATOM 1454 C C . ASN A 1 184 ? 1.236 8.384 4.937 1.00 98.38 184 ASN A C 1
ATOM 1456 O O . ASN A 1 184 ? 0.238 9.086 4.848 1.00 98.38 184 ASN A O 1
ATOM 1460 N N . ILE A 1 185 ? 1.795 8.075 6.110 1.00 98.56 185 ILE A N 1
ATOM 1461 C CA . ILE A 1 185 ? 1.282 8.528 7.408 1.00 98.56 185 ILE A CA 1
ATOM 1462 C C . ILE A 1 185 ? 1.268 10.059 7.512 1.00 98.56 185 ILE A C 1
ATOM 1464 O O . ILE A 1 185 ? 0.233 10.634 7.840 1.00 98.56 185 ILE A O 1
ATOM 1468 N N . GLU A 1 186 ? 2.360 10.738 7.157 1.00 97.69 186 GLU A N 1
ATOM 1469 C CA . GLU A 1 186 ? 2.423 12.208 7.154 1.00 97.69 186 GLU A CA 1
ATOM 1470 C C . GLU A 1 186 ? 1.336 12.838 6.266 1.00 97.69 186 GLU A C 1
ATOM 1472 O O . GLU A 1 186 ? 0.657 13.777 6.684 1.00 97.69 186 GLU A O 1
ATOM 1477 N N . ASN A 1 187 ? 1.139 12.310 5.054 1.00 97.56 187 ASN A N 1
ATOM 1478 C CA . ASN A 1 187 ? 0.160 12.861 4.111 1.00 97.56 187 ASN A CA 1
ATOM 1479 C C . ASN A 1 187 ? -1.280 12.461 4.454 1.00 97.56 187 ASN A C 1
ATOM 1481 O O . ASN A 1 187 ? -2.188 13.268 4.277 1.00 97.56 187 ASN A O 1
ATOM 1485 N N . GLY A 1 188 ? -1.492 11.273 5.023 1.00 98.06 188 GLY A N 1
ATOM 1486 C CA . GLY A 1 188 ? -2.781 10.878 5.585 1.00 98.06 188 GLY A CA 1
ATOM 1487 C C . GLY A 1 188 ? -3.196 11.810 6.722 1.00 98.06 188 GLY A C 1
ATOM 1488 O O . GLY A 1 188 ? -4.333 12.279 6.747 1.00 98.06 188 GLY A O 1
ATOM 1489 N N . LYS A 1 189 ? -2.252 12.173 7.600 1.00 97.75 189 LYS A N 1
ATOM 1490 C CA . LYS A 1 189 ? -2.488 13.145 8.671 1.00 97.75 189 LYS A CA 1
ATOM 1491 C C . LYS A 1 189 ? -2.809 14.531 8.118 1.00 97.75 189 LYS A C 1
ATOM 1493 O O . LYS A 1 189 ? -3.739 15.178 8.591 1.00 97.75 189 LYS A O 1
ATOM 1498 N N . ALA A 1 190 ? -2.077 14.975 7.095 1.00 96.75 190 ALA A N 1
ATOM 1499 C CA . ALA A 1 190 ? -2.346 16.242 6.413 1.00 96.75 190 ALA A CA 1
ATOM 1500 C C . ALA A 1 190 ? -3.728 16.273 5.731 1.00 96.75 190 ALA A C 1
ATOM 1502 O O . ALA A 1 190 ? -4.347 17.332 5.667 1.00 96.75 190 ALA A O 1
ATOM 1503 N N . ALA A 1 191 ? -4.233 15.119 5.283 1.00 96.75 191 ALA A N 1
ATOM 1504 C CA . ALA A 1 191 ? -5.583 14.954 4.742 1.00 96.75 191 ALA A CA 1
ATOM 1505 C C . ALA A 1 191 ? -6.687 14.866 5.823 1.00 96.75 191 ALA A C 1
ATOM 1507 O O . ALA A 1 191 ? -7.857 14.689 5.490 1.00 96.75 191 ALA A O 1
ATOM 1508 N N . GLY A 1 192 ? -6.334 14.996 7.108 1.00 97.12 192 GLY A N 1
ATOM 1509 C CA . GLY A 1 192 ? -7.268 15.006 8.238 1.00 97.12 192 GLY A CA 1
ATOM 1510 C C . GLY A 1 192 ? -7.545 13.637 8.863 1.00 97.12 192 GLY A C 1
ATOM 1511 O O . GLY A 1 192 ? -8.349 13.561 9.786 1.00 97.12 192 GLY A O 1
ATOM 1512 N N . LEU A 1 193 ? -6.893 12.570 8.391 1.00 98.25 193 LEU A N 1
ATOM 1513 C CA . LEU A 1 193 ? -7.071 11.224 8.936 1.00 98.25 193 LEU A CA 1
ATOM 1514 C C . LEU A 1 193 ? -6.385 11.090 10.296 1.00 98.25 193 LEU A C 1
ATOM 1516 O O . LEU A 1 193 ? -5.327 11.678 10.545 1.00 98.25 193 LEU A O 1
ATOM 1520 N N . HIS A 1 194 ? -6.946 10.243 11.153 1.00 98.31 194 HIS A N 1
ATOM 1521 C CA . HIS A 1 194 ? -6.236 9.742 12.324 1.00 98.31 194 HIS A CA 1
ATOM 1522 C C . HIS A 1 194 ? -5.309 8.613 11.882 1.00 98.31 194 HIS A C 1
ATOM 1524 O O . HIS A 1 194 ? -5.746 7.697 11.192 1.00 98.31 194 HIS A O 1
ATOM 1530 N N . THR A 1 195 ? -4.023 8.659 12.204 1.00 98.62 195 THR A N 1
ATOM 1531 C CA . THR A 1 195 ? -3.041 7.793 11.532 1.00 98.62 195 THR A CA 1
ATOM 1532 C C . THR A 1 195 ? -2.296 6.867 12.479 1.00 98.62 195 THR A C 1
ATOM 1534 O O . THR A 1 195 ? -1.952 7.215 13.608 1.00 98.62 195 THR A O 1
ATOM 1537 N N . VAL A 1 196 ? -2.027 5.657 11.998 1.00 98.69 196 VAL A N 1
ATOM 1538 C CA . VAL A 1 196 ? -1.407 4.583 12.768 1.00 98.69 196 VAL A CA 1
ATOM 1539 C C . VAL A 1 196 ? -0.257 3.992 11.962 1.00 98.69 196 VAL A C 1
ATOM 1541 O O . VAL A 1 196 ? -0.479 3.338 10.943 1.00 98.69 196 VAL A O 1
ATOM 1544 N N . ILE A 1 197 ? 0.978 4.207 12.422 1.00 98.69 197 ILE A N 1
ATOM 1545 C CA . ILE A 1 197 ? 2.159 3.589 11.807 1.00 98.69 197 ILE A CA 1
ATOM 1546 C C . ILE A 1 197 ? 2.231 2.114 12.221 1.00 98.69 197 ILE A C 1
ATOM 1548 O O . ILE A 1 197 ? 2.227 1.797 13.412 1.00 98.69 197 ILE A O 1
ATOM 1552 N N . VAL A 1 198 ? 2.302 1.205 11.250 1.00 98.50 198 VAL A N 1
ATOM 1553 C CA . VAL A 1 198 ? 2.387 -0.248 11.483 1.00 98.50 198 VAL A CA 1
ATOM 1554 C C . VAL A 1 198 ? 3.809 -0.756 11.212 1.00 98.50 198 VAL A C 1
ATOM 1556 O O . VAL A 1 198 ? 4.555 -0.187 10.419 1.00 98.50 198 VAL A O 1
ATOM 1559 N N . GLY A 1 199 ? 4.228 -1.810 11.917 1.00 97.00 199 GLY A N 1
ATOM 1560 C CA . GLY A 1 199 ? 5.563 -2.404 11.802 1.00 97.00 199 GLY A CA 1
ATOM 1561 C C . GLY A 1 199 ? 6.627 -1.760 12.699 1.00 97.00 199 GLY A C 1
ATOM 1562 O O . GLY A 1 199 ? 7.815 -2.054 12.543 1.00 97.00 199 GLY A O 1
ATOM 1563 N N . ARG A 1 200 ? 6.244 -0.851 13.612 1.00 94.69 200 ARG A N 1
ATOM 1564 C CA . ARG A 1 200 ? 7.166 -0.077 14.468 1.00 94.69 200 ARG A CA 1
ATOM 1565 C C . ARG A 1 200 ? 6.560 0.222 15.842 1.00 94.69 200 ARG A C 1
ATOM 1567 O O . ARG A 1 200 ? 5.381 0.530 15.945 1.00 94.69 200 ARG A O 1
ATOM 1574 N N . SER A 1 201 ? 7.389 0.234 16.886 1.00 92.44 201 SER A N 1
ATOM 1575 C CA . SER A 1 201 ? 6.973 0.554 18.265 1.00 92.44 201 SER A CA 1
ATOM 1576 C C . SER A 1 201 ? 7.037 2.041 18.601 1.00 92.44 201 SER A C 1
ATOM 1578 O O . SER A 1 201 ? 6.592 2.452 19.669 1.00 92.44 201 SER A O 1
ATOM 1580 N N . THR A 1 202 ? 7.640 2.850 17.733 1.00 95.69 202 THR A N 1
ATOM 1581 C CA . THR A 1 202 ? 7.879 4.273 17.975 1.00 95.69 202 THR A CA 1
ATOM 1582 C C . THR A 1 202 ? 7.044 5.120 17.036 1.00 95.69 202 THR A C 1
ATOM 1584 O O . THR A 1 202 ? 7.002 4.844 15.835 1.00 95.69 202 THR A O 1
ATOM 1587 N N . LEU A 1 203 ? 6.467 6.195 17.572 1.00 97.25 203 LEU A N 1
ATOM 1588 C CA . LEU A 1 203 ? 5.812 7.220 16.768 1.00 97.25 203 LEU A CA 1
ATOM 1589 C C . LEU A 1 203 ? 6.787 7.832 15.757 1.00 97.25 203 LEU A C 1
ATOM 1591 O O . LEU A 1 203 ? 7.989 7.968 16.003 1.00 97.25 203 LEU A O 1
ATOM 1595 N N . VAL A 1 204 ? 6.229 8.211 14.618 1.00 97.12 204 VAL A N 1
ATOM 1596 C CA . VAL A 1 204 ? 6.898 8.919 13.526 1.00 97.12 204 VAL A CA 1
ATOM 1597 C C . VAL A 1 204 ? 6.123 10.208 13.249 1.00 97.12 204 VAL A C 1
ATOM 1599 O O . VAL A 1 204 ? 4.977 10.317 13.693 1.00 97.12 204 VAL A O 1
ATOM 1602 N N . PRO A 1 205 ? 6.700 11.198 12.547 1.00 96.44 205 PRO A N 1
ATOM 1603 C CA . PRO A 1 205 ? 5.950 12.394 12.187 1.00 96.44 205 PRO A CA 1
ATOM 1604 C C . PRO A 1 205 ? 4.636 12.031 11.479 1.00 96.44 205 PRO A C 1
ATOM 1606 O O . PRO A 1 205 ? 4.593 11.125 10.651 1.00 96.44 205 PRO A O 1
ATOM 1609 N N . GLY A 1 206 ? 3.554 12.705 11.864 1.00 96.81 206 GLY A N 1
ATOM 1610 C CA . GLY A 1 206 ? 2.203 12.428 11.376 1.00 96.81 206 GLY A CA 1
ATOM 1611 C C . GLY A 1 206 ? 1.432 11.370 12.171 1.00 96.81 206 GLY A C 1
ATOM 1612 O O . GLY A 1 206 ? 0.227 11.538 12.301 1.00 96.81 206 GLY A O 1
ATOM 1613 N N . ALA A 1 207 ? 2.097 10.358 12.745 1.00 98.06 207 ALA A N 1
ATOM 1614 C CA . ALA A 1 207 ? 1.439 9.235 13.423 1.00 98.06 207 ALA A CA 1
ATOM 1615 C C . ALA A 1 207 ? 0.792 9.634 14.758 1.00 98.06 207 ALA A C 1
ATOM 1617 O O . ALA A 1 207 ? 1.454 10.223 15.614 1.00 98.06 207 ALA A O 1
ATOM 1618 N N . ASP A 1 208 ? -0.455 9.213 14.969 1.00 98.19 208 ASP A N 1
ATOM 1619 C CA . ASP A 1 208 ? -1.156 9.314 16.254 1.00 98.19 208 ASP A CA 1
ATOM 1620 C C . ASP A 1 208 ? -0.896 8.086 17.142 1.00 98.19 208 ASP A C 1
ATOM 1622 O O . ASP A 1 208 ? -0.730 8.215 18.353 1.00 98.19 208 ASP A O 1
ATOM 1626 N N . HIS A 1 209 ? -0.785 6.899 16.535 1.00 98.25 209 HIS A N 1
ATOM 1627 C CA . HIS A 1 209 ? -0.412 5.653 17.216 1.00 98.25 209 HIS A CA 1
ATOM 1628 C C . HIS A 1 209 ? 0.683 4.907 16.451 1.00 98.25 209 HIS A C 1
ATOM 1630 O O . HIS A 1 209 ? 0.852 5.090 15.245 1.00 98.25 209 HIS A O 1
ATOM 1636 N N . ALA A 1 210 ? 1.408 4.031 17.150 1.00 98.06 210 ALA A N 1
ATOM 1637 C CA . ALA A 1 210 ? 2.407 3.140 16.567 1.00 98.06 210 ALA A CA 1
ATOM 1638 C C . ALA A 1 210 ? 2.175 1.697 17.019 1.00 98.06 210 ALA A C 1
ATOM 1640 O O . ALA A 1 210 ? 2.045 1.435 18.215 1.00 98.06 210 ALA A O 1
ATOM 1641 N N . LEU A 1 211 ? 2.148 0.770 16.063 1.00 97.75 211 LEU A N 1
ATOM 1642 C CA . LEU A 1 211 ? 1.945 -0.656 16.292 1.00 97.75 211 LEU A CA 1
ATOM 1643 C C . LEU A 1 211 ? 3.115 -1.452 15.723 1.00 97.75 211 LEU A C 1
ATOM 1645 O O . LEU A 1 211 ? 3.420 -1.363 14.535 1.00 97.75 211 LEU A O 1
ATOM 1649 N N . ASN A 1 212 ? 3.723 -2.320 16.535 1.00 96.38 212 ASN A N 1
ATOM 1650 C CA . ASN A 1 212 ? 4.711 -3.282 16.031 1.00 96.38 212 ASN A CA 1
ATOM 1651 C C . ASN A 1 212 ? 4.104 -4.246 15.007 1.00 96.38 212 ASN A C 1
ATOM 1653 O O . ASN A 1 212 ? 4.771 -4.642 14.056 1.00 96.38 212 ASN A O 1
ATOM 1657 N N . SER A 1 213 ? 2.845 -4.624 15.206 1.00 97.69 213 SER A N 1
ATOM 1658 C CA . SER A 1 213 ? 2.065 -5.440 14.288 1.00 97.69 213 SER A CA 1
ATOM 1659 C C . SER A 1 213 ? 0.623 -4.958 14.279 1.00 97.69 213 SER A C 1
ATOM 1661 O O . SER A 1 213 ? 0.102 -4.523 15.305 1.00 97.69 213 SER A O 1
ATOM 1663 N N . ILE A 1 214 ? -0.054 -5.122 13.144 1.00 97.88 214 ILE A N 1
ATOM 1664 C CA . ILE A 1 214 ? -1.499 -4.905 13.022 1.00 97.88 214 ILE A CA 1
ATOM 1665 C C . ILE A 1 214 ? -2.306 -5.757 14.026 1.00 97.88 214 ILE A C 1
ATOM 1667 O O . ILE A 1 214 ? -3.405 -5.395 14.424 1.00 97.88 214 ILE A O 1
ATOM 1671 N N . HIS A 1 215 ? -1.735 -6.850 14.535 1.00 98.12 215 HIS A N 1
ATOM 1672 C CA . HIS A 1 215 ? -2.344 -7.670 15.585 1.00 98.12 215 HIS A CA 1
ATOM 1673 C C . HIS A 1 215 ? -2.496 -6.941 16.927 1.00 98.12 215 HIS A C 1
ATOM 1675 O O . HIS A 1 215 ? -3.312 -7.335 17.758 1.00 98.12 215 HIS A O 1
ATOM 1681 N N . ASN A 1 216 ? -1.730 -5.870 17.150 1.00 97.06 216 ASN A N 1
ATOM 1682 C CA . ASN A 1 216 ? -1.737 -5.119 18.401 1.00 97.06 216 ASN A CA 1
ATOM 1683 C C . ASN A 1 216 ? -2.825 -4.034 18.460 1.00 97.06 216 ASN A C 1
ATOM 1685 O O . ASN A 1 216 ? -2.876 -3.315 19.454 1.00 97.06 216 ASN A O 1
ATOM 1689 N N . ILE A 1 217 ? -3.699 -3.904 17.447 1.00 96.50 217 ILE A N 1
ATOM 1690 C CA . ILE A 1 217 ? -4.716 -2.834 17.412 1.00 96.50 217 ILE A CA 1
ATOM 1691 C C . ILE A 1 217 ? -5.557 -2.821 18.691 1.00 96.50 217 ILE A C 1
ATOM 1693 O O . ILE A 1 217 ? -5.723 -1.769 19.289 1.00 96.50 217 ILE A O 1
ATOM 1697 N N . LYS A 1 218 ? -6.045 -3.981 19.146 1.00 94.69 218 LYS A N 1
ATOM 1698 C CA . LYS A 1 218 ? -6.940 -4.054 20.311 1.00 94.69 218 LYS A CA 1
ATOM 1699 C C . LYS A 1 218 ? -6.291 -3.610 21.622 1.00 94.69 218 LYS A C 1
ATOM 1701 O O . LYS A 1 218 ? -6.975 -3.102 22.498 1.00 94.69 218 LYS A O 1
ATOM 1706 N N . GLU A 1 219 ? -4.988 -3.829 21.765 1.00 93.50 219 GLU A N 1
ATOM 1707 C CA . GLU A 1 219 ? -4.232 -3.382 22.938 1.00 93.50 219 GLU A CA 1
ATOM 1708 C C . GLU A 1 219 ? -3.953 -1.878 22.876 1.00 93.50 219 GLU A C 1
ATOM 1710 O O . GLU A 1 219 ? -4.051 -1.185 23.883 1.00 93.50 219 GLU A O 1
ATOM 1715 N N . ALA A 1 220 ? -3.596 -1.379 21.694 1.00 93.69 220 ALA A N 1
ATOM 1716 C CA . ALA A 1 220 ? -3.145 -0.006 21.520 1.00 93.69 220 ALA A CA 1
ATOM 1717 C C . ALA A 1 220 ? -4.279 1.009 21.332 1.00 93.69 220 ALA A C 1
ATOM 1719 O O . ALA A 1 220 ? -4.066 2.196 21.569 1.00 93.69 220 ALA A O 1
ATOM 1720 N N . ILE A 1 221 ? -5.424 0.548 20.827 1.00 95.50 221 ILE A N 1
ATOM 1721 C CA . ILE A 1 221 ? -6.583 1.354 20.435 1.00 95.50 221 ILE A CA 1
ATOM 1722 C C . ILE A 1 221 ? -7.866 0.578 20.824 1.00 95.50 221 ILE A C 1
ATOM 1724 O O . ILE A 1 221 ? -8.615 0.119 19.949 1.00 95.50 221 ILE A O 1
ATOM 1728 N N . PRO A 1 222 ? -8.098 0.308 22.125 1.00 95.00 222 PRO A N 1
ATOM 1729 C CA . PRO A 1 222 ? -9.278 -0.426 22.586 1.00 95.00 222 PRO A CA 1
ATOM 1730 C C . PRO A 1 222 ? -10.600 0.274 22.240 1.00 95.00 222 PRO A C 1
ATOM 1732 O O . PRO A 1 222 ? -11.598 -0.415 22.031 1.00 95.00 222 PRO A O 1
ATOM 1735 N N . GLU A 1 223 ? -10.593 1.601 22.083 1.00 93.44 223 GLU A N 1
ATOM 1736 C CA . GLU A 1 223 ? -11.755 2.435 21.759 1.00 93.44 223 GLU A CA 1
ATOM 1737 C C . GLU A 1 223 ? -12.434 2.059 20.431 1.00 93.44 223 GLU A C 1
ATOM 1739 O O . GLU A 1 223 ? -13.610 2.338 20.234 1.00 93.44 223 GLU A O 1
ATOM 1744 N N . ILE A 1 224 ? -11.743 1.343 19.534 1.00 93.62 224 ILE A N 1
ATOM 1745 C CA . ILE A 1 224 ? -12.351 0.759 18.325 1.00 93.62 224 ILE A CA 1
ATOM 1746 C C . ILE A 1 224 ? -13.487 -0.221 18.679 1.00 93.62 224 ILE A C 1
ATOM 1748 O O . ILE A 1 224 ? -14.415 -0.399 17.890 1.00 93.62 224 ILE A O 1
ATOM 1752 N N . TRP A 1 225 ? -13.438 -0.870 19.843 1.00 94.00 225 TRP A N 1
ATOM 1753 C CA . TRP A 1 225 ? -14.463 -1.817 20.301 1.00 94.00 225 TRP A CA 1
ATOM 1754 C C . TRP A 1 225 ? -15.398 -1.247 21.363 1.00 94.00 225 TRP A C 1
ATOM 1756 O O . TRP A 1 225 ? -16.312 -1.952 21.792 1.00 94.00 225 TRP A O 1
ATOM 1766 N N . GLU A 1 226 ? -15.171 -0.017 21.808 1.00 87.75 226 GLU A N 1
ATOM 1767 C CA . GLU A 1 226 ? -16.036 0.637 22.779 1.00 87.75 226 GLU A CA 1
ATOM 1768 C C . GLU A 1 226 ? -17.199 1.288 22.022 1.00 87.75 226 GLU A C 1
ATOM 1770 O O . GLU A 1 226 ? -17.009 2.023 21.053 1.00 87.75 226 GLU A O 1
ATOM 1775 N N . GLU A 1 227 ? -18.432 0.964 22.410 1.00 68.06 227 GLU A N 1
ATOM 1776 C CA . GLU A 1 227 ? -19.602 1.645 21.865 1.00 68.06 227 GLU A CA 1
ATOM 1777 C C . GLU A 1 227 ? -19.608 3.081 22.404 1.00 68.06 227 GLU A C 1
ATOM 1779 O O . GLU A 1 227 ? -19.591 3.295 23.616 1.00 68.06 227 GLU A O 1
ATOM 1784 N N . ASN A 1 228 ? -19.639 4.077 21.514 1.00 56.34 228 ASN A N 1
ATOM 1785 C CA . ASN A 1 228 ? -19.895 5.454 21.924 1.00 56.34 228 ASN A CA 1
ATOM 1786 C C . ASN A 1 228 ? -21.335 5.536 22.454 1.00 56.34 228 ASN A C 1
ATOM 1788 O O . ASN A 1 228 ? -22.282 5.680 21.681 1.00 56.34 228 ASN A O 1
ATOM 1792 N N . GLU A 1 229 ? -21.502 5.477 23.777 1.00 50.06 229 GLU A N 1
ATOM 1793 C CA . GLU A 1 229 ? -22.792 5.674 24.459 1.00 50.06 229 GLU A CA 1
ATOM 1794 C C . GLU A 1 229 ? -23.438 7.040 24.127 1.00 50.06 229 GLU A C 1
ATOM 1796 O O . GLU A 1 229 ? -24.639 7.232 24.331 1.00 50.06 229 GLU A O 1
ATOM 1801 N N . GLU A 1 230 ? -22.674 7.990 23.575 1.00 50.91 230 GLU A N 1
ATOM 1802 C CA . GLU A 1 230 ? -23.124 9.353 23.279 1.00 50.91 230 GLU A CA 1
ATOM 1803 C C . GLU A 1 230 ? -24.193 9.441 22.170 1.00 50.91 230 GLU A C 1
ATOM 1805 O O . GLU A 1 230 ? -25.071 10.301 22.257 1.00 50.91 230 GLU A O 1
ATOM 1810 N N . GLU A 1 231 ? -24.229 8.527 21.188 1.00 48.00 231 GLU A N 1
ATOM 1811 C CA . GLU A 1 231 ? -25.283 8.545 20.149 1.00 48.00 231 GLU A CA 1
ATOM 1812 C C . GLU A 1 231 ? -26.656 8.073 20.676 1.00 48.00 231 GLU A C 1
ATOM 1814 O O . GLU A 1 231 ? -27.701 8.411 20.112 1.00 48.00 231 GLU A O 1
ATOM 1819 N N . HIS A 1 232 ? -26.702 7.358 21.806 1.00 42.53 232 HIS A N 1
ATOM 1820 C CA . HIS A 1 232 ? -27.963 6.917 22.413 1.00 42.53 232 HIS A CA 1
ATOM 1821 C C . HIS A 1 232 ? -28.656 7.994 23.263 1.00 42.53 232 HIS A C 1
ATOM 1823 O O . HIS A 1 232 ? -29.867 7.905 23.513 1.00 42.53 232 HIS A O 1
ATOM 1829 N N . VAL A 1 233 ? -27.942 9.046 23.675 1.00 45.16 233 VAL A N 1
ATOM 1830 C CA . VAL A 1 233 ? -28.507 10.099 24.533 1.00 45.16 233 VAL A CA 1
ATOM 1831 C C . VAL A 1 233 ? -29.342 11.101 23.725 1.00 45.16 233 VAL A C 1
ATOM 1833 O O . VAL A 1 233 ? -30.424 11.487 24.176 1.00 45.16 233 VAL A O 1
ATOM 1836 N N . GLU A 1 234 ? -28.937 11.455 22.500 1.00 43.59 234 GLU A N 1
ATOM 1837 C CA . GLU A 1 234 ? -29.699 12.401 21.661 1.00 43.59 234 GLU A CA 1
ATOM 1838 C C . GLU A 1 234 ? -31.068 11.849 21.231 1.00 43.59 234 GLU A C 1
ATOM 1840 O O . GLU A 1 234 ? -32.063 12.580 21.228 1.00 43.59 234 GLU A O 1
ATOM 1845 N N . HIS A 1 235 ? -31.166 10.542 20.967 1.00 44.12 235 HIS A N 1
ATOM 1846 C CA . HIS A 1 235 ? -32.434 9.908 20.595 1.00 44.12 235 HIS A CA 1
ATOM 1847 C C . HIS A 1 235 ? -33.404 9.716 21.772 1.00 44.12 235 HIS A C 1
ATOM 1849 O O . HIS A 1 235 ? -34.617 9.651 21.562 1.00 44.12 235 HIS A O 1
ATOM 1855 N N . THR A 1 236 ? -32.904 9.665 23.009 1.00 42.28 236 THR A N 1
ATOM 1856 C CA . THR A 1 236 ? -33.748 9.449 24.195 1.00 42.28 236 THR A CA 1
ATOM 1857 C C . THR A 1 236 ? -34.385 10.755 24.687 1.00 42.28 236 THR A C 1
ATOM 1859 O O . THR A 1 236 ? -35.536 10.757 25.130 1.00 42.28 236 THR A O 1
ATOM 1862 N N . ILE A 1 237 ? -33.696 11.893 24.544 1.00 48.53 237 ILE A N 1
ATOM 1863 C CA . ILE A 1 237 ? -34.184 13.198 25.029 1.00 48.53 237 ILE A CA 1
ATOM 1864 C C . ILE A 1 237 ? -35.347 13.739 24.174 1.00 48.53 237 ILE A C 1
ATOM 1866 O O . ILE A 1 237 ? -36.230 14.417 24.699 1.00 48.53 237 ILE A O 1
ATOM 1870 N N . GLN A 1 238 ? -35.432 13.392 22.884 1.00 44.91 238 GLN A N 1
ATOM 1871 C CA . GLN A 1 238 ? -36.546 13.832 22.027 1.00 44.91 238 GLN A CA 1
ATOM 1872 C C . GLN A 1 238 ? -37.885 13.119 22.307 1.00 44.91 238 GLN A C 1
ATOM 1874 O O . GLN A 1 238 ? -38.926 13.584 21.846 1.00 44.91 238 GLN A O 1
ATOM 1879 N N . SER A 1 239 ? -37.900 12.022 23.075 1.00 47.88 239 SER A N 1
ATOM 1880 C CA . SER A 1 239 ? -39.095 11.177 23.230 1.00 47.88 239 SER A CA 1
ATOM 1881 C C . SER A 1 239 ? -39.980 11.499 24.447 1.00 47.88 239 SER A C 1
ATOM 1883 O O . SER A 1 239 ? -41.054 10.906 24.559 1.00 47.88 239 SER A O 1
ATOM 1885 N N . SER A 1 240 ? -39.593 12.391 25.370 1.00 43.75 240 SER A N 1
ATOM 1886 C CA . SER A 1 240 ? -40.300 12.525 26.663 1.00 43.75 240 SER A CA 1
ATOM 1887 C C . SER A 1 240 ? -41.066 13.833 26.906 1.00 43.75 240 SER A C 1
ATOM 1889 O O . SER A 1 240 ? -41.491 14.073 28.034 1.00 43.75 240 SER A O 1
ATOM 1891 N N . ALA A 1 241 ? -41.299 14.673 25.896 1.00 43.72 241 ALA A N 1
ATOM 1892 C CA . ALA A 1 241 ? -42.125 15.874 26.058 1.00 43.72 241 ALA A CA 1
ATOM 1893 C C . ALA A 1 241 ? -43.576 15.632 25.600 1.00 43.72 241 ALA A C 1
ATOM 1895 O O . ALA A 1 241 ? -43.948 15.954 24.475 1.00 43.72 241 ALA A O 1
ATOM 1896 N N . VAL A 1 242 ? -44.412 15.085 26.488 1.00 42.06 242 VAL A N 1
ATOM 1897 C CA . VAL A 1 242 ? -45.877 15.208 26.385 1.00 42.06 242 VAL A CA 1
ATOM 1898 C C . VAL A 1 242 ? -46.374 15.944 27.627 1.00 42.06 242 VAL A C 1
ATOM 1900 O O . VAL A 1 242 ? -46.589 15.350 28.682 1.00 42.06 242 VAL A O 1
ATOM 1903 N N . GLU A 1 243 ? -46.530 17.263 27.503 1.00 43.50 243 GLU A N 1
ATOM 1904 C CA . GLU A 1 243 ? -47.244 18.089 28.478 1.00 43.50 243 GLU A CA 1
ATOM 1905 C C . GLU A 1 243 ? -48.726 17.695 28.493 1.00 43.50 243 GLU A C 1
ATOM 1907 O O . GLU A 1 243 ? -49.439 17.852 27.503 1.00 43.50 243 GLU A O 1
ATOM 1912 N N . THR A 1 244 ? -49.212 17.201 29.633 1.00 37.53 244 THR A N 1
ATOM 1913 C CA . THR A 1 244 ? -50.652 17.095 29.897 1.00 37.53 244 THR A CA 1
ATOM 1914 C C . THR A 1 244 ? -51.071 18.288 30.747 1.00 37.53 244 THR A C 1
ATOM 1916 O O . THR A 1 244 ? -50.770 18.355 31.938 1.00 37.53 244 THR A O 1
ATOM 1919 N N . VAL A 1 245 ? -51.759 19.242 30.120 1.00 40.41 245 VAL A N 1
ATOM 1920 C CA . VAL A 1 245 ? -52.399 20.382 30.784 1.00 40.41 245 VAL A CA 1
ATOM 1921 C C . VAL A 1 245 ? -53.672 19.898 31.479 1.00 40.41 245 VAL A C 1
ATOM 1923 O O . VAL A 1 245 ? -54.586 19.390 30.833 1.00 40.41 245 VAL A O 1
ATOM 1926 N N . VAL A 1 246 ? -53.738 20.077 32.798 1.00 42.28 246 VAL A N 1
ATOM 1927 C CA . VAL A 1 246 ? -54.966 19.928 33.591 1.00 42.28 246 VAL A CA 1
ATOM 1928 C C . VAL A 1 246 ? -55.645 21.292 33.664 1.00 42.28 246 VAL A C 1
ATOM 1930 O O . VAL A 1 246 ? -55.036 22.245 34.148 1.00 42.28 246 VAL A O 1
ATOM 1933 N N . LEU A 1 247 ? -56.903 21.392 33.231 1.00 37.06 247 LEU A N 1
ATOM 1934 C CA . LEU A 1 247 ? -57.763 22.532 33.551 1.00 37.06 247 LEU A CA 1
ATOM 1935 C C . LEU A 1 247 ? -59.126 22.064 34.077 1.00 37.06 247 LEU A C 1
ATOM 1937 O O . LEU A 1 247 ? -59.647 21.036 33.649 1.00 37.06 247 LEU A O 1
ATOM 1941 N N . ALA A 1 248 ? -59.577 22.847 35.061 1.00 46.31 248 ALA A N 1
ATOM 1942 C CA . ALA A 1 248 ? -60.649 22.671 36.043 1.00 46.31 248 ALA A CA 1
ATOM 1943 C C . ALA A 1 248 ? -62.059 22.398 35.501 1.00 46.31 248 ALA A C 1
ATOM 1945 O O . ALA A 1 248 ? -62.398 22.914 34.412 1.00 46.31 248 ALA A O 1
#

Organism: NCBI:txid192259

Mean predicted aligned error: 7.83 Å

Secondary structure (DSSP, 8-state):
--TTTTTTGGG-HHHHHHHHHHHHHHHTS---TTTHHHHHHHHHHHHSSHHHHHHHTT----HHHHHHHHTTTS-GGGS---HHHHHHHHH--S--EEE-SS-HHHHHHHHHHHT-TTS-SEEE-HHHHS------S------TTS-SS-----TT-HHHHHHHHHHHT--GGG-EEEES-HHHHHHHHHTT-EEEEES-SS--TT-SEEESSGGGHHHH-GGGGS--THHHHHHHHTT---------

Radius of gyration: 22.42 Å; Cα contacts (8 Å, |Δi|>4): 342; chains: 1; bounding box: 85×42×65 Å